Protein AF-A0A966VC33-F1 (afdb_monomer_lite)

Secondary structure (DSSP, 8-state):
-------PPPPPPP-----------TTS-SSGGG-TTTT-TTB-TTSSBGGG-GGGT-TTB-TTSSBGGG-GGGT-TTB-TTSSBGGG-GGGT-TTB-TTSSBGGG-TTTT-TTB-TTSSBGGG-GGGT-TTB-SSTT--PBP--GGGTTS-HHHHHH-GGGTTS--SS--SHHHHHHHHHHHHH-TTS--B-SSPPTT-SS----SEEEE-SSSEEEEEE-GGGGTTS-HHHHHHHHHHHHHHTTT--EEEEEE--S-EE-TTS-EE--SEEE-TTS-EEE-GGGHHHHHHHHHHHHHHHHHHHHS---SSEEEEEESPPP---

pLDDT: mean 82.01, std 15.58, range [33.47, 97.56]

Structure (mmCIF, N/CA/C/O backbone):
data_AF-A0A966VC33-F1
#
_entry.id   AF-A0A966VC33-F1
#
loop_
_atom_site.group_PDB
_atom_site.id
_atom_site.type_symbol
_atom_site.label_atom_id
_atom_site.label_alt_id
_atom_site.label_comp_id
_atom_site.label_asym_id
_atom_site.label_entity_id
_atom_site.label_seq_id
_atom_site.pdbx_PDB_ins_code
_atom_site.Cartn_x
_atom_site.Cartn_y
_atom_site.Cartn_z
_atom_site.occupancy
_atom_site.B_iso_or_equiv
_atom_site.auth_seq_id
_atom_site.auth_comp_id
_atom_site.auth_asym_id
_atom_site.auth_atom_id
_atom_site.pdbx_PDB_model_num
ATOM 1 N N . MET A 1 1 ? 89.231 1.864 -80.533 1.00 41.50 1 MET A N 1
ATOM 2 C CA . MET A 1 1 ? 88.642 2.995 -79.781 1.00 41.50 1 MET A CA 1
ATOM 3 C C . MET A 1 1 ? 87.221 2.567 -79.431 1.00 41.50 1 MET A C 1
ATOM 5 O O . MET A 1 1 ? 86.440 2.396 -80.348 1.00 41.50 1 MET A O 1
ATOM 9 N N . GLY A 1 2 ? 86.915 2.053 -78.233 1.00 36.09 2 GLY A N 1
ATOM 10 C CA . GLY A 1 2 ? 86.899 2.780 -76.951 1.00 36.09 2 GLY A CA 1
ATOM 11 C C . GLY A 1 2 ? 85.675 3.711 -76.959 1.00 36.09 2 GLY A C 1
ATOM 12 O O . GLY A 1 2 ? 85.643 4.581 -77.813 1.00 36.09 2 GLY A O 1
ATOM 13 N N . LEU A 1 3 ? 84.627 3.578 -76.141 1.00 33.81 3 LEU A N 1
ATOM 14 C CA . LEU A 1 3 ? 84.543 3.150 -74.743 1.00 33.81 3 LEU A CA 1
ATOM 15 C C . LEU A 1 3 ? 83.209 2.438 -74.439 1.00 33.81 3 LEU A C 1
ATOM 17 O O . LEU A 1 3 ? 82.173 2.722 -75.034 1.00 33.81 3 LEU A O 1
ATOM 21 N N . LYS A 1 4 ? 83.288 1.511 -73.482 1.00 33.47 4 LYS A N 1
ATOM 22 C CA . LYS A 1 4 ? 82.205 0.722 -72.888 1.00 33.47 4 LYS A CA 1
ATOM 23 C C . LYS A 1 4 ? 81.437 1.566 -71.866 1.00 33.47 4 LYS A C 1
ATOM 25 O O . LYS A 1 4 ? 82.058 2.357 -71.164 1.00 33.47 4 LYS A O 1
ATOM 30 N N . ASN A 1 5 ? 80.138 1.317 -71.710 1.00 34.97 5 ASN A N 1
ATOM 31 C CA . ASN A 1 5 ? 79.452 1.585 -70.449 1.00 34.97 5 ASN A CA 1
ATOM 32 C C . ASN A 1 5 ? 78.664 0.335 -70.050 1.00 34.97 5 ASN A C 1
ATOM 34 O O . ASN A 1 5 ? 77.707 -0.067 -70.710 1.00 34.97 5 ASN A O 1
ATOM 38 N N . GLU A 1 6 ? 79.163 -0.314 -69.005 1.00 37.62 6 GLU A N 1
ATOM 39 C CA . GLU A 1 6 ? 78.634 -1.529 -68.404 1.00 37.62 6 GLU A CA 1
ATOM 40 C C . GLU A 1 6 ? 77.611 -1.133 -67.333 1.00 37.62 6 GLU A C 1
ATOM 42 O O . GLU A 1 6 ? 77.960 -0.492 -66.345 1.00 37.62 6 GLU A O 1
ATOM 47 N N . HIS A 1 7 ? 76.350 -1.540 -67.494 1.00 36.09 7 HIS A N 1
ATOM 48 C CA . HIS A 1 7 ? 75.399 -1.566 -66.385 1.00 36.09 7 HIS A CA 1
ATOM 49 C C . HIS A 1 7 ? 74.975 -3.007 -66.119 1.00 36.09 7 HIS A C 1
ATOM 51 O O . HIS A 1 7 ? 74.166 -3.603 -66.829 1.00 36.09 7 HIS A O 1
ATOM 57 N N . ALA A 1 8 ? 75.589 -3.562 -65.076 1.00 38.09 8 ALA A N 1
ATOM 58 C CA . ALA A 1 8 ? 75.281 -4.857 -64.505 1.00 38.09 8 ALA A CA 1
ATOM 59 C C . ALA A 1 8 ? 73.823 -4.905 -64.017 1.00 38.09 8 ALA A C 1
ATOM 61 O O . ALA A 1 8 ? 73.360 -4.043 -63.270 1.00 38.09 8 ALA A O 1
ATOM 62 N N . SER A 1 9 ? 73.107 -5.944 -64.442 1.00 38.16 9 SER A N 1
ATOM 63 C CA . SER A 1 9 ? 71.764 -6.270 -63.969 1.00 38.16 9 SER A CA 1
ATOM 64 C C . SER A 1 9 ? 71.858 -6.940 -62.594 1.00 38.16 9 SER A C 1
ATOM 66 O O . SER A 1 9 ? 72.460 -8.003 -62.463 1.00 38.16 9 SER A O 1
ATOM 68 N N . ALA A 1 10 ? 71.279 -6.315 -61.568 1.00 42.06 10 ALA A N 1
ATOM 69 C CA . ALA A 1 10 ? 71.190 -6.877 -60.220 1.00 42.06 10 ALA A CA 1
ATOM 70 C C . ALA A 1 10 ? 70.146 -8.017 -60.149 1.00 42.06 10 ALA A C 1
ATOM 72 O O . ALA A 1 10 ? 69.131 -7.961 -60.853 1.00 42.06 10 ALA A O 1
ATOM 73 N N . PRO A 1 11 ? 70.354 -9.047 -59.306 1.00 40.75 11 PRO A N 1
ATOM 74 C CA . PRO A 1 11 ? 69.465 -10.199 -59.226 1.00 40.75 11 PRO A CA 1
ATOM 75 C C . PRO A 1 11 ? 68.129 -9.844 -58.561 1.00 40.75 11 PRO A C 1
ATOM 77 O O . PRO A 1 11 ? 68.046 -9.019 -57.648 1.00 40.75 11 PRO A O 1
ATOM 80 N N . ARG A 1 12 ? 67.067 -10.500 -59.038 1.00 45.22 12 ARG A N 1
ATOM 81 C CA . ARG A 1 12 ? 65.708 -10.428 -58.492 1.00 45.22 12 ARG A CA 1
ATOM 82 C C . ARG A 1 12 ? 65.722 -10.992 -57.072 1.00 45.22 12 ARG A C 1
ATOM 84 O O . ARG A 1 12 ? 66.076 -12.148 -56.886 1.00 45.22 12 ARG A O 1
ATOM 91 N N . ASN A 1 13 ? 65.351 -10.170 -56.093 1.00 43.41 13 ASN A N 1
ATOM 92 C CA . ASN A 1 13 ? 65.225 -10.605 -54.708 1.00 43.41 13 ASN A CA 1
ATOM 93 C C . ASN A 1 13 ? 63.823 -11.182 -54.476 1.00 43.41 13 ASN A C 1
ATOM 95 O O . ASN A 1 13 ? 62.813 -10.498 -54.671 1.00 43.41 13 ASN A O 1
ATOM 99 N N . ASP A 1 14 ? 63.811 -12.449 -54.087 1.00 44.12 14 ASP A N 1
ATOM 100 C CA . ASP A 1 14 ? 62.661 -13.254 -53.718 1.00 44.12 14 ASP A CA 1
ATOM 101 C C . ASP A 1 14 ? 61.861 -12.674 -52.540 1.00 44.12 14 ASP A C 1
ATOM 103 O O . ASP A 1 14 ? 62.380 -12.017 -51.638 1.00 44.12 14 ASP A O 1
ATOM 107 N N . GLY A 1 15 ? 60.562 -12.981 -52.540 1.00 50.88 15 GLY A N 1
ATOM 108 C CA . GLY A 1 15 ? 59.780 -13.217 -51.325 1.00 50.88 15 GLY A CA 1
ATOM 109 C C . GLY A 1 15 ? 59.704 -12.096 -50.281 1.00 50.88 15 GLY A C 1
ATOM 110 O O . GLY A 1 15 ? 60.353 -12.146 -49.240 1.00 50.88 15 GLY A O 1
ATOM 111 N N . LYS A 1 16 ? 58.745 -11.175 -50.439 1.00 41.41 16 LYS A N 1
ATOM 112 C CA . LYS A 1 16 ? 58.098 -10.529 -49.280 1.00 41.41 16 LYS A CA 1
ATOM 113 C C . LYS A 1 16 ? 56.605 -10.822 -49.276 1.00 41.41 16 LYS A C 1
ATOM 115 O O . LYS A 1 16 ? 55.772 -9.967 -49.575 1.00 41.41 16 LYS A O 1
ATOM 120 N N . GLU A 1 17 ? 56.274 -12.047 -48.874 1.00 39.50 17 GLU A N 1
ATOM 121 C CA . GLU A 1 17 ? 54.990 -12.336 -48.242 1.00 39.50 17 GLU A CA 1
ATOM 122 C C . GLU A 1 17 ? 54.785 -11.335 -47.097 1.00 39.50 17 GLU A C 1
ATOM 124 O O . GLU A 1 17 ? 55.511 -11.319 -46.100 1.00 39.50 17 GLU A O 1
ATOM 129 N N . ARG A 1 18 ? 53.795 -10.452 -47.239 1.00 49.62 18 ARG A N 1
ATOM 130 C CA . ARG A 1 18 ? 53.340 -9.596 -46.144 1.00 49.62 18 ARG A CA 1
ATOM 131 C C . ARG A 1 18 ? 52.696 -10.495 -45.086 1.00 49.62 18 ARG A C 1
ATOM 133 O O . ARG A 1 18 ? 51.490 -10.731 -45.146 1.00 49.62 18 ARG A O 1
ATOM 140 N N . ARG A 1 19 ? 53.477 -10.974 -44.113 1.00 50.53 19 ARG A N 1
ATOM 141 C CA . ARG A 1 19 ? 52.966 -11.669 -42.921 1.00 50.53 19 ARG A CA 1
ATOM 142 C C . ARG A 1 19 ? 51.991 -10.752 -42.173 1.00 50.53 19 ARG A C 1
ATOM 144 O O . ARG A 1 19 ? 52.386 -9.863 -41.424 1.00 50.53 19 ARG A O 1
ATOM 151 N N . ARG A 1 20 ? 50.687 -10.935 -42.406 1.00 54.28 20 ARG A N 1
ATOM 152 C CA . ARG A 1 20 ? 49.617 -10.423 -41.538 1.00 54.28 20 ARG A CA 1
ATOM 153 C C . ARG A 1 20 ? 49.409 -11.430 -40.417 1.00 54.28 20 ARG A C 1
ATOM 155 O O . ARG A 1 20 ? 48.420 -12.161 -40.423 1.00 54.28 20 ARG A O 1
ATOM 162 N N . ASP A 1 21 ? 50.304 -11.423 -39.439 1.00 51.22 21 ASP A N 1
ATOM 163 C CA . ASP A 1 21 ? 50.008 -12.073 -38.170 1.00 51.22 21 ASP A CA 1
ATOM 164 C C . ASP A 1 21 ? 48.892 -11.284 -37.478 1.00 51.22 21 ASP A C 1
ATOM 166 O O . ASP A 1 21 ? 49.053 -10.155 -37.005 1.00 51.22 21 ASP A O 1
ATOM 170 N N . LYS A 1 22 ? 47.688 -11.867 -37.503 1.00 60.78 22 LYS A N 1
ATOM 171 C CA . LYS A 1 22 ? 46.531 -11.429 -36.721 1.00 60.78 22 LYS A CA 1
ATOM 172 C C . LYS A 1 22 ? 46.836 -11.698 -35.250 1.00 60.78 22 LYS A C 1
ATOM 174 O O . LYS A 1 22 ? 46.369 -12.688 -34.697 1.00 60.78 22 LYS A O 1
ATOM 179 N N . MET A 1 23 ? 47.566 -10.795 -34.608 1.00 61.47 23 MET A N 1
ATOM 180 C CA . MET A 1 23 ? 47.669 -10.787 -33.154 1.00 61.47 23 MET A CA 1
ATOM 181 C C . MET A 1 23 ? 46.314 -10.328 -32.601 1.00 61.47 23 MET A C 1
ATOM 183 O O . MET A 1 23 ? 46.011 -9.132 -32.521 1.00 61.47 23 MET A O 1
ATOM 187 N N . THR A 1 24 ? 45.434 -11.287 -32.308 1.00 77.88 24 THR A N 1
ATOM 188 C CA . THR A 1 24 ? 44.274 -11.041 -31.452 1.00 77.88 24 THR A CA 1
ATOM 189 C C . THR A 1 24 ? 44.773 -10.419 -30.157 1.00 77.88 24 THR A C 1
ATOM 191 O O . THR A 1 24 ? 45.746 -10.896 -29.578 1.00 77.88 24 THR A O 1
ATOM 194 N N . CYS A 1 25 ? 44.143 -9.337 -29.706 1.00 80.75 25 CYS A N 1
ATOM 195 C CA . CYS A 1 25 ? 44.492 -8.769 -28.410 1.00 80.75 25 CYS A CA 1
ATOM 196 C C . CYS A 1 25 ? 44.156 -9.778 -27.289 1.00 80.75 25 CYS A C 1
ATOM 198 O O . CYS A 1 25 ? 43.309 -10.650 -27.512 1.00 80.75 25 CYS A O 1
ATOM 200 N N . PRO A 1 26 ? 44.744 -9.651 -26.085 1.00 79.00 26 PRO A N 1
ATOM 201 C CA . PRO A 1 26 ? 44.446 -10.537 -24.948 1.00 79.00 26 PRO A CA 1
ATOM 202 C C . PRO A 1 26 ? 42.954 -10.581 -24.573 1.00 79.00 26 PRO A C 1
ATOM 204 O O . PRO A 1 26 ? 42.493 -11.539 -23.968 1.00 79.00 26 PRO A O 1
ATOM 207 N N . HIS A 1 27 ? 42.170 -9.596 -25.019 1.00 79.75 27 HIS A N 1
ATOM 208 C CA . HIS A 1 27 ? 40.715 -9.518 -24.842 1.00 79.75 27 HIS A CA 1
ATOM 209 C C . HIS A 1 27 ? 39.922 -10.124 -26.025 1.00 79.75 27 HIS A C 1
ATOM 211 O O . HIS A 1 27 ? 38.778 -9.749 -26.299 1.00 79.75 27 HIS A O 1
ATOM 217 N N . GLY A 1 28 ? 40.551 -11.003 -26.814 1.00 79.25 28 GLY A N 1
ATOM 218 C CA . GLY A 1 28 ? 39.907 -11.795 -27.868 1.00 79.25 28 GLY A CA 1
ATOM 219 C C . GLY A 1 28 ? 39.461 -11.017 -29.113 1.00 79.25 28 GLY A C 1
ATOM 220 O O . GLY A 1 28 ? 38.699 -11.538 -29.932 1.00 79.25 28 GLY A O 1
ATOM 221 N N . LYS A 1 29 ? 39.897 -9.761 -29.304 1.00 81.88 29 LYS A N 1
ATOM 222 C CA . LYS A 1 29 ? 39.571 -8.985 -30.515 1.00 81.88 29 LYS A CA 1
ATOM 223 C C . LYS A 1 29 ? 40.650 -9.143 -31.572 1.00 81.88 29 LYS A C 1
ATOM 225 O O . LYS A 1 29 ? 41.818 -8.872 -31.327 1.00 81.88 29 LYS A O 1
ATOM 230 N N . LYS A 1 30 ? 40.228 -9.467 -32.797 1.00 81.19 30 LYS A N 1
ATOM 231 C CA . LYS A 1 30 ? 41.101 -9.603 -33.979 1.00 81.19 30 LYS A CA 1
ATOM 232 C C . LYS A 1 30 ? 41.837 -8.312 -34.361 1.00 81.19 30 LYS A C 1
ATOM 234 O O . LYS A 1 30 ? 42.781 -8.362 -35.140 1.00 81.19 30 LYS A O 1
ATOM 239 N N . ARG A 1 31 ? 41.385 -7.154 -33.869 1.00 80.06 31 ARG A N 1
ATOM 240 C CA . ARG A 1 31 ? 41.983 -5.838 -34.122 1.00 80.06 31 ARG A CA 1
ATOM 241 C C . ARG A 1 31 ? 42.013 -5.035 -32.825 1.00 80.06 31 ARG A C 1
ATOM 243 O O . ARG A 1 31 ? 40.961 -4.782 -32.242 1.00 80.06 31 ARG A O 1
ATOM 250 N N . LYS A 1 32 ? 43.198 -4.570 -32.414 1.00 76.31 32 LYS A N 1
ATOM 251 C CA . LYS A 1 32 ? 43.397 -3.759 -31.194 1.00 76.31 32 LYS A CA 1
ATOM 252 C C . LYS A 1 32 ? 42.521 -2.496 -31.171 1.00 76.31 32 LYS A C 1
ATOM 254 O O . LYS A 1 32 ? 41.949 -2.163 -30.143 1.00 76.31 32 LYS A O 1
ATOM 259 N N . GLN A 1 33 ? 42.323 -1.863 -32.330 1.00 78.56 33 GLN A N 1
ATOM 260 C CA . GLN A 1 33 ? 41.441 -0.699 -32.514 1.00 78.56 33 GLN A CA 1
ATOM 261 C C . GLN A 1 33 ? 39.953 -0.952 -32.202 1.00 78.56 33 GLN A C 1
ATOM 263 O O . GLN A 1 33 ? 39.219 -0.005 -31.932 1.00 78.56 33 GLN A O 1
ATOM 268 N N . GLU A 1 34 ? 39.507 -2.210 -32.209 1.00 80.50 34 GLU A N 1
ATOM 269 C CA . GLU A 1 34 ? 38.131 -2.614 -31.881 1.00 80.50 34 GLU A CA 1
ATOM 270 C C . GLU A 1 34 ? 37.988 -3.099 -30.430 1.00 80.50 34 GLU A C 1
ATOM 272 O O . GLU A 1 34 ? 36.889 -3.457 -29.998 1.00 80.50 34 GLU A O 1
ATOM 277 N N . CYS A 1 35 ? 39.082 -3.120 -29.668 1.00 83.56 35 CYS A N 1
ATOM 278 C CA . CYS A 1 35 ? 39.090 -3.525 -28.275 1.00 83.56 35 CYS A CA 1
ATOM 279 C C . CYS A 1 35 ? 38.993 -2.302 -27.363 1.00 83.56 35 CYS A C 1
ATOM 281 O O . CYS A 1 35 ? 39.876 -1.447 -27.367 1.00 83.56 35 CYS A O 1
ATOM 283 N N . ARG A 1 36 ? 37.925 -2.245 -26.563 1.00 81.44 36 ARG A N 1
ATOM 284 C CA . ARG A 1 36 ? 37.698 -1.180 -25.580 1.00 81.44 36 ARG A CA 1
ATOM 285 C C . ARG A 1 36 ? 38.794 -1.166 -24.510 1.00 81.44 36 ARG A C 1
ATOM 287 O O . ARG A 1 36 ? 39.383 -0.125 -24.259 1.00 81.44 36 ARG A O 1
ATOM 294 N N . GLU A 1 37 ? 39.122 -2.337 -23.971 1.00 80.94 37 GLU A N 1
ATOM 295 C CA . GLU A 1 37 ? 40.137 -2.522 -22.923 1.00 80.94 37 GLU A CA 1
ATOM 296 C C . GLU A 1 37 ? 41.566 -2.220 -23.404 1.00 80.94 37 GLU A C 1
ATOM 298 O O . GLU A 1 37 ? 42.426 -1.862 -22.612 1.00 80.94 37 GLU A O 1
ATOM 303 N N . CYS A 1 38 ? 41.833 -2.284 -24.714 1.00 83.38 38 CYS A N 1
ATOM 304 C CA . CYS A 1 38 ? 43.119 -1.865 -25.284 1.00 83.38 38 CYS A CA 1
ATOM 305 C C . CYS A 1 38 ? 43.165 -0.381 -25.692 1.00 83.38 38 CYS A C 1
ATOM 307 O O . CYS A 1 38 ? 44.097 0.003 -26.403 1.00 83.38 38 CYS A O 1
ATOM 309 N N . GLY A 1 39 ? 42.158 0.429 -25.340 1.00 74.75 39 GLY A N 1
ATOM 310 C CA . GLY A 1 39 ? 42.076 1.831 -25.765 1.00 74.75 39 GLY A CA 1
ATOM 311 C C . GLY A 1 39 ? 41.870 1.990 -27.275 1.00 74.75 39 GLY A C 1
ATOM 312 O O . GLY A 1 39 ? 42.404 2.907 -27.896 1.00 74.75 39 GLY A O 1
ATOM 313 N N . GLY A 1 40 ? 41.145 1.056 -27.896 1.00 82.44 40 GLY A N 1
ATOM 314 C CA . GLY A 1 40 ? 40.966 1.001 -29.339 1.00 82.44 40 GLY A CA 1
ATOM 315 C C . GLY A 1 40 ? 40.397 2.296 -29.927 1.00 82.44 40 GLY A C 1
ATOM 316 O O . GLY A 1 40 ? 39.388 2.828 -29.463 1.00 82.44 40 GLY A O 1
ATOM 317 N N . SER A 1 41 ? 41.014 2.777 -31.011 1.00 84.12 41 SER A N 1
ATOM 318 C CA . SER A 1 41 ? 40.701 4.062 -31.653 1.00 84.12 41 SER A CA 1
ATOM 319 C C . SER A 1 41 ? 39.267 4.189 -32.192 1.00 84.12 41 SER A C 1
ATOM 321 O O . SER A 1 41 ? 38.850 5.296 -32.546 1.00 84.12 41 SER A O 1
ATOM 323 N N . ALA A 1 42 ? 38.497 3.094 -32.245 1.00 85.19 42 ALA A N 1
ATOM 324 C CA . ALA A 1 42 ? 37.090 3.084 -32.638 1.00 85.19 42 ALA A CA 1
ATOM 325 C C . ALA A 1 42 ? 36.138 3.665 -31.574 1.00 85.19 42 ALA A C 1
ATOM 327 O O . ALA A 1 42 ? 34.995 4.003 -31.905 1.00 85.19 42 ALA A O 1
ATOM 328 N N . PHE A 1 43 ? 36.576 3.789 -30.318 1.00 88.75 43 PHE A N 1
ATOM 329 C CA . PHE A 1 43 ? 35.786 4.336 -29.212 1.00 88.75 43 PHE A CA 1
ATOM 330 C C . PHE A 1 43 ? 36.162 5.797 -28.944 1.00 88.75 43 PHE A C 1
ATOM 332 O O . PHE A 1 43 ? 37.297 6.215 -29.165 1.00 88.75 43 PHE A O 1
ATOM 339 N N . CYS A 1 44 ? 35.186 6.613 -28.554 1.00 88.56 44 CYS A N 1
ATOM 340 C CA . CYS A 1 44 ? 35.420 7.994 -28.141 1.00 88.56 44 CYS A CA 1
ATOM 341 C C . CYS A 1 44 ? 35.636 8.086 -26.625 1.00 88.56 44 CYS A C 1
ATOM 343 O O . CYS A 1 44 ? 35.455 7.109 -25.903 1.00 88.56 44 CYS A O 1
ATOM 345 N N . LYS A 1 45 ? 35.935 9.294 -26.135 1.00 87.06 45 LYS A N 1
ATOM 346 C CA . LYS A 1 45 ? 36.054 9.596 -24.698 1.00 87.06 45 LYS A CA 1
ATOM 347 C C . LYS A 1 45 ? 34.787 9.303 -23.877 1.00 87.06 45 LYS A C 1
ATOM 349 O O . LYS A 1 45 ? 34.875 9.119 -22.676 1.00 87.06 45 LYS A O 1
ATOM 354 N N . HIS A 1 46 ? 33.620 9.229 -24.522 1.00 86.44 46 HIS A N 1
ATOM 355 C CA . HIS A 1 46 ? 32.347 8.851 -23.889 1.00 86.44 46 HIS A CA 1
ATOM 356 C C . HIS A 1 46 ? 32.113 7.337 -23.888 1.00 86.44 46 HIS A C 1
ATOM 358 O O . HIS A 1 46 ? 30.977 6.888 -23.745 1.00 86.44 46 HIS A O 1
ATOM 364 N N . ASP A 1 47 ? 33.155 6.557 -24.181 1.00 83.69 47 ASP A N 1
ATOM 365 C CA . ASP A 1 47 ? 33.140 5.099 -24.229 1.00 83.69 47 ASP A CA 1
ATOM 366 C C . ASP A 1 47 ? 32.158 4.508 -25.272 1.00 83.69 47 ASP A C 1
ATOM 368 O O . ASP A 1 47 ? 31.918 3.309 -25.366 1.00 83.69 47 ASP A O 1
ATOM 372 N N . LYS A 1 48 ? 31.594 5.338 -26.153 1.00 86.44 48 LYS A N 1
ATOM 373 C CA . LYS A 1 48 ? 30.738 4.915 -27.273 1.00 86.44 48 LYS A CA 1
ATOM 374 C C . LYS A 1 48 ? 31.595 4.714 -28.523 1.00 86.44 48 LYS A C 1
ATOM 376 O O . LYS A 1 48 ? 32.620 5.368 -28.701 1.00 86.44 48 LYS A O 1
ATOM 381 N N . ARG A 1 49 ? 31.162 3.861 -29.461 1.00 88.25 49 ARG A N 1
ATOM 382 C CA . ARG A 1 49 ? 31.785 3.827 -30.800 1.00 88.25 49 ARG A CA 1
ATOM 383 C C . ARG A 1 49 ? 31.662 5.210 -31.441 1.00 88.25 49 ARG A C 1
ATOM 385 O O . ARG A 1 49 ? 30.543 5.711 -31.544 1.00 88.25 49 ARG A O 1
ATOM 392 N N . LYS A 1 50 ? 32.769 5.788 -31.925 1.00 88.88 50 LYS A N 1
ATOM 393 C CA . LYS A 1 50 ? 32.835 7.159 -32.474 1.00 88.88 50 LYS A CA 1
ATOM 394 C C . LYS A 1 50 ? 31.707 7.447 -33.464 1.00 88.88 50 LYS A C 1
ATOM 396 O O . LYS A 1 50 ? 30.993 8.429 -33.308 1.00 88.88 50 LYS A O 1
ATOM 401 N N . ARG A 1 51 ? 31.463 6.528 -34.407 1.00 90.12 51 ARG A N 1
ATOM 402 C CA . ARG A 1 51 ? 30.412 6.666 -35.432 1.00 90.12 51 ARG A CA 1
ATOM 403 C C . ARG A 1 51 ? 28.983 6.792 -34.883 1.00 90.12 51 ARG A C 1
ATOM 405 O O . ARG A 1 51 ? 28.141 7.346 -35.571 1.00 90.12 51 ARG A O 1
ATOM 412 N N . HIS A 1 52 ? 28.700 6.283 -33.682 1.00 90.50 52 HIS A N 1
ATOM 413 C CA . HIS A 1 52 ? 27.371 6.332 -33.052 1.00 90.50 52 HIS A CA 1
ATOM 414 C C . HIS A 1 52 ? 27.310 7.297 -31.858 1.00 90.50 52 HIS A C 1
ATOM 416 O O . HIS A 1 52 ? 26.289 7.372 -31.177 1.00 90.50 52 HIS A O 1
ATOM 422 N N . CYS A 1 53 ? 28.403 7.989 -31.536 1.00 89.88 53 CYS A N 1
ATOM 423 C CA . CYS A 1 53 ? 28.426 8.892 -30.399 1.00 89.88 53 CYS A CA 1
ATOM 424 C C . CYS A 1 53 ? 27.777 10.223 -30.786 1.00 89.88 53 CYS A C 1
ATOM 426 O O . CYS A 1 53 ? 28.356 10.989 -31.551 1.00 89.88 53 CYS A O 1
ATOM 428 N N . ARG A 1 54 ? 26.593 10.503 -30.233 1.00 88.62 54 ARG A N 1
ATOM 429 C CA . ARG A 1 54 ? 25.888 11.781 -30.418 1.00 88.62 54 ARG A CA 1
ATOM 430 C C . ARG A 1 54 ? 26.743 12.971 -29.979 1.00 88.62 54 ARG A C 1
ATOM 432 O O . ARG A 1 54 ? 26.872 13.933 -30.721 1.00 88.62 54 ARG A O 1
ATOM 439 N N . ASP A 1 55 ? 27.392 12.836 -28.830 1.00 87.88 55 ASP A N 1
ATOM 440 C CA . ASP A 1 55 ? 28.203 13.880 -28.191 1.00 87.88 55 ASP A CA 1
ATOM 441 C C . ASP A 1 55 ? 29.502 14.186 -28.969 1.00 87.88 55 ASP A C 1
ATOM 443 O O . ASP A 1 55 ? 30.138 15.210 -28.755 1.00 87.88 55 ASP A O 1
ATOM 447 N N . CYS A 1 56 ? 29.910 13.297 -29.884 1.00 89.25 56 CYS A N 1
ATOM 448 C CA . CYS A 1 56 ? 31.037 13.506 -30.800 1.00 89.25 56 CYS A CA 1
ATOM 449 C C . CYS A 1 56 ? 30.590 13.779 -32.246 1.00 89.25 56 CYS A C 1
ATOM 451 O O . CYS A 1 56 ? 31.428 13.721 -33.141 1.00 89.25 56 CYS A O 1
ATOM 453 N N . GLY A 1 57 ? 29.291 13.985 -32.500 1.00 84.88 57 GLY A N 1
ATOM 454 C CA . GLY A 1 57 ? 28.772 14.174 -33.859 1.00 84.88 57 GLY A CA 1
ATOM 455 C C . GLY A 1 57 ? 29.014 12.968 -34.772 1.00 84.88 57 GLY A C 1
ATOM 456 O O . GLY A 1 57 ? 29.327 13.124 -35.949 1.00 84.88 57 GLY A O 1
ATOM 457 N N . GLY A 1 58 ? 28.937 11.752 -34.223 1.00 91.00 58 GLY A N 1
ATOM 458 C CA . GLY A 1 58 ? 29.259 10.520 -34.936 1.00 91.00 58 GLY A CA 1
ATOM 459 C C . GLY A 1 58 ? 28.548 10.410 -36.287 1.00 91.00 58 GLY A C 1
ATOM 460 O O . GLY A 1 58 ? 27.355 10.675 -36.393 1.00 91.00 58 GLY A O 1
ATOM 461 N N . SER A 1 59 ? 29.269 9.963 -37.319 1.00 91.75 59 SER A N 1
ATOM 462 C CA . SER A 1 59 ? 28.812 9.979 -38.719 1.00 91.75 59 SER A CA 1
ATOM 463 C C . SER A 1 59 ? 27.510 9.215 -39.012 1.00 91.75 59 SER A C 1
ATOM 465 O O . SER A 1 59 ? 26.872 9.465 -40.039 1.00 91.75 59 SER A O 1
ATOM 467 N N . ALA A 1 60 ? 27.093 8.297 -38.135 1.00 91.69 60 ALA A N 1
ATOM 468 C CA . ALA A 1 60 ? 25.832 7.564 -38.243 1.00 91.69 60 ALA A CA 1
ATOM 469 C C . ALA A 1 60 ? 24.641 8.282 -37.580 1.00 91.69 60 ALA A C 1
ATOM 471 O O . ALA A 1 60 ? 23.515 7.795 -37.681 1.00 91.69 60 ALA A O 1
ATOM 472 N N . ILE A 1 61 ? 24.869 9.407 -36.902 1.00 92.56 61 ILE A N 1
ATOM 473 C CA . ILE A 1 61 ? 23.845 10.247 -36.278 1.00 92.56 61 ILE A CA 1
ATOM 474 C C . ILE A 1 61 ? 23.446 11.348 -37.269 1.00 92.56 61 ILE A C 1
ATOM 476 O O . ILE A 1 61 ? 24.296 11.915 -37.953 1.00 92.56 61 ILE A O 1
ATOM 480 N N . CYS A 1 62 ? 22.149 11.602 -37.424 1.00 92.81 62 CYS A N 1
ATOM 481 C CA . CYS A 1 62 ? 21.645 12.700 -38.249 1.00 92.81 62 CYS A CA 1
ATOM 482 C C . CYS A 1 62 ? 21.591 14.013 -37.456 1.00 92.81 62 CYS A C 1
ATOM 484 O O . CYS A 1 62 ? 21.762 14.022 -36.237 1.00 92.81 62 CYS A O 1
ATOM 486 N N . GLN A 1 63 ? 21.265 15.114 -38.134 1.00 89.25 63 GLN A N 1
ATOM 487 C CA . GLN A 1 63 ? 21.063 16.424 -37.501 1.00 89.25 63 GLN A CA 1
ATOM 488 C C . GLN A 1 63 ? 19.994 16.412 -36.389 1.00 89.25 63 GLN A C 1
ATOM 490 O O . GLN A 1 63 ? 20.088 17.168 -35.432 1.00 89.25 63 GLN A O 1
ATOM 495 N N . HIS A 1 64 ? 19.028 15.486 -36.445 1.00 88.88 64 HIS A N 1
ATOM 496 C CA . HIS A 1 64 ? 17.995 15.311 -35.415 1.00 88.88 64 HIS A CA 1
ATOM 497 C C . HIS A 1 64 ? 18.472 14.504 -34.189 1.00 88.88 64 HIS A C 1
ATOM 499 O O . HIS A 1 64 ? 17.667 14.116 -33.343 1.00 88.88 64 HIS A O 1
ATOM 505 N N . GLY A 1 65 ? 19.762 14.161 -34.102 1.00 87.75 65 GLY A N 1
ATOM 506 C CA . GLY A 1 65 ? 20.336 13.413 -32.977 1.00 87.75 65 GLY A CA 1
ATOM 507 C C . GLY A 1 65 ? 19.946 11.929 -32.915 1.00 87.75 65 GLY A C 1
ATOM 508 O O . GLY A 1 65 ? 20.273 11.254 -31.938 1.00 87.75 65 GLY A O 1
ATOM 509 N N . LYS A 1 66 ? 19.266 11.406 -33.944 1.00 90.12 66 LYS A N 1
ATOM 510 C CA . LYS A 1 66 ? 18.872 9.993 -34.090 1.00 90.12 66 LYS A CA 1
ATOM 511 C C . LYS A 1 66 ? 19.855 9.261 -35.007 1.00 90.12 66 LYS A C 1
ATOM 513 O O . LYS A 1 66 ? 20.533 9.880 -35.822 1.00 90.12 66 LYS A O 1
ATOM 518 N N . GLN A 1 67 ? 19.922 7.932 -34.925 1.00 91.44 67 GLN A N 1
ATOM 519 C CA . GLN A 1 67 ? 20.657 7.156 -35.932 1.00 91.44 67 GLN A CA 1
ATOM 520 C C . GLN A 1 67 ? 19.988 7.333 -37.302 1.00 91.44 67 GLN A C 1
ATOM 522 O O . GLN A 1 67 ? 18.774 7.169 -37.412 1.00 91.44 67 GLN A O 1
ATOM 527 N N . LYS A 1 68 ? 20.772 7.648 -38.341 1.00 92.50 68 LYS A N 1
ATOM 528 C CA . LYS A 1 68 ? 20.286 8.016 -39.685 1.00 92.50 68 LYS A CA 1
ATOM 529 C C . LYS A 1 68 ? 19.256 7.029 -40.240 1.00 92.50 68 LYS A C 1
ATOM 531 O O . LYS A 1 68 ? 18.199 7.447 -40.692 1.00 92.50 68 LYS A O 1
ATOM 536 N N . HIS A 1 69 ? 19.512 5.726 -40.128 1.00 92.88 69 HIS A N 1
ATOM 537 C CA . HIS A 1 69 ? 18.613 4.692 -40.652 1.00 92.88 69 HIS A CA 1
ATOM 538 C C . HIS A 1 69 ? 17.287 4.555 -39.883 1.00 92.88 69 HIS A C 1
ATOM 540 O O . HIS A 1 69 ? 16.326 4.048 -40.447 1.00 92.88 69 HIS A O 1
ATOM 546 N N . HIS A 1 70 ? 17.203 5.033 -38.638 1.00 92.06 70 HIS A N 1
ATOM 547 C CA . HIS A 1 70 ? 15.973 5.061 -37.833 1.00 92.06 70 HIS A CA 1
ATOM 548 C C . HIS A 1 70 ? 15.292 6.440 -37.815 1.00 92.06 70 HIS A C 1
ATOM 550 O O . HIS A 1 70 ? 14.275 6.624 -37.146 1.00 92.06 70 HIS A O 1
ATOM 556 N N . CYS A 1 71 ? 15.851 7.441 -38.496 1.00 91.81 71 CYS A N 1
ATOM 557 C CA . CYS A 1 71 ? 15.305 8.788 -38.474 1.00 91.81 71 CYS A CA 1
ATOM 558 C C . CYS A 1 71 ? 14.197 8.935 -39.521 1.00 91.81 71 CYS A C 1
ATOM 560 O O . CYS A 1 71 ? 14.479 8.967 -40.714 1.00 91.81 71 CYS A O 1
ATOM 562 N N . ARG A 1 72 ? 12.948 9.068 -39.064 1.00 90.12 72 ARG A N 1
ATOM 563 C CA . ARG A 1 72 ? 11.784 9.332 -39.925 1.00 90.12 72 ARG A CA 1
ATOM 564 C C . ARG A 1 72 ? 11.958 10.606 -40.755 1.00 90.12 72 ARG A C 1
ATOM 566 O O . ARG A 1 72 ? 11.730 10.577 -41.955 1.00 90.12 72 ARG A O 1
ATOM 573 N N . ASP A 1 73 ? 12.442 11.671 -40.126 1.00 89.44 73 ASP A N 1
ATOM 574 C CA . ASP A 1 73 ? 12.598 12.997 -40.739 1.00 89.44 73 ASP A CA 1
ATOM 575 C C . ASP A 1 73 ? 13.695 13.024 -41.823 1.00 89.44 73 ASP A C 1
ATOM 577 O O . ASP A 1 73 ? 13.692 13.878 -42.698 1.00 89.44 73 ASP A O 1
ATOM 581 N N . CYS A 1 74 ? 14.631 12.067 -41.786 1.00 90.88 74 CYS A N 1
ATOM 582 C CA . CYS A 1 74 ? 15.652 11.876 -42.821 1.00 90.88 74 CYS A CA 1
ATOM 583 C C . CYS A 1 74 ? 15.303 10.753 -43.813 1.00 90.88 74 CYS A C 1
ATOM 585 O O . CYS A 1 74 ? 16.175 10.355 -44.582 1.00 90.88 74 CYS A O 1
ATOM 587 N N . GLY A 1 75 ? 14.097 10.173 -43.751 1.00 87.38 75 GLY A N 1
ATOM 588 C CA . GLY A 1 75 ? 13.723 9.033 -44.598 1.00 87.38 75 GLY A CA 1
ATOM 589 C C . GLY A 1 75 ? 14.584 7.787 -44.356 1.00 87.38 75 GLY A C 1
ATOM 590 O O . GLY A 1 75 ? 14.946 7.079 -45.292 1.00 87.38 75 GLY A O 1
ATOM 591 N N . GLY A 1 76 ? 14.974 7.541 -43.102 1.00 92.50 76 GLY A N 1
ATOM 592 C CA . GLY A 1 76 ? 15.876 6.455 -42.732 1.00 92.50 76 GLY A CA 1
ATOM 593 C C . GLY A 1 76 ? 15.429 5.093 -43.271 1.00 92.50 76 GLY A C 1
ATOM 594 O O . GLY A 1 76 ? 14.254 4.742 -43.214 1.00 92.50 76 GLY A O 1
ATOM 595 N N . SER A 1 77 ? 16.381 4.289 -43.752 1.00 93.12 77 SER A N 1
ATOM 596 C CA . SER A 1 77 ? 16.112 3.029 -44.463 1.00 93.12 77 SER A CA 1
ATOM 597 C C . SER A 1 77 ? 15.353 1.959 -43.660 1.00 93.12 77 SER A C 1
ATOM 599 O O . SER A 1 77 ? 14.802 1.030 -44.260 1.00 93.12 77 SER A O 1
ATOM 601 N N . ALA A 1 78 ? 15.301 2.066 -42.328 1.00 92.62 78 ALA A N 1
ATOM 602 C CA . ALA A 1 78 ? 14.525 1.184 -41.456 1.00 92.62 78 ALA A CA 1
ATOM 603 C C . ALA A 1 78 ? 13.060 1.626 -41.288 1.00 92.62 78 ALA A C 1
ATOM 605 O O . ALA A 1 78 ? 12.284 0.908 -40.657 1.00 92.62 78 ALA A O 1
ATOM 606 N N .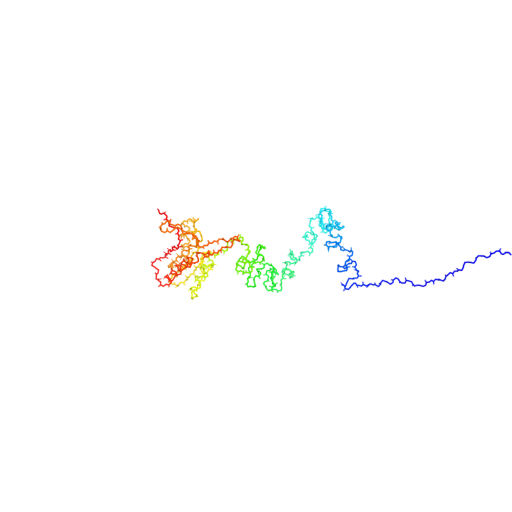 ILE A 1 79 ? 12.675 2.782 -41.827 1.00 93.62 79 ILE A N 1
ATOM 607 C CA . ILE A 1 79 ? 11.311 3.315 -41.800 1.00 93.62 79 ILE A CA 1
ATOM 608 C C . ILE A 1 79 ? 10.589 2.886 -43.085 1.00 93.62 79 ILE A C 1
ATOM 610 O O . ILE A 1 79 ? 11.175 2.885 -44.167 1.00 93.62 79 ILE A O 1
ATOM 614 N N . CYS A 1 80 ? 9.342 2.435 -42.970 1.00 93.69 80 CYS A N 1
ATOM 615 C CA . CYS A 1 80 ? 8.505 2.107 -44.124 1.00 93.69 80 CYS A CA 1
ATOM 616 C C . CYS A 1 80 ? 7.748 3.343 -44.632 1.00 93.69 80 CYS A C 1
ATOM 618 O O . CYS A 1 80 ? 7.722 4.384 -43.976 1.00 93.69 80 CYS A O 1
ATOM 620 N N . GLN A 1 81 ? 7.067 3.206 -45.771 1.00 90.44 81 GLN A N 1
ATOM 621 C CA . GLN A 1 81 ? 6.215 4.261 -46.332 1.00 90.44 81 GLN A CA 1
ATOM 622 C C . GLN A 1 81 ? 5.104 4.729 -45.369 1.00 90.44 81 GLN A C 1
ATOM 624 O O . GLN A 1 81 ? 4.714 5.888 -45.398 1.00 90.44 81 GLN A O 1
ATOM 629 N N . HIS A 1 82 ? 4.665 3.869 -44.440 1.00 90.12 82 HIS A N 1
ATOM 630 C CA . HIS A 1 82 ? 3.677 4.204 -43.404 1.00 90.12 82 HIS A CA 1
ATOM 631 C C . HIS A 1 82 ? 4.280 4.966 -42.203 1.00 90.12 82 HIS A C 1
ATOM 633 O O . HIS A 1 82 ? 3.625 5.143 -41.177 1.00 90.12 82 HIS A O 1
ATOM 639 N N . GLY A 1 83 ? 5.558 5.362 -42.263 1.00 88.31 83 GLY A N 1
ATOM 640 C CA . GLY A 1 83 ? 6.236 6.124 -41.208 1.00 88.31 83 GLY A CA 1
ATOM 641 C C . GLY A 1 83 ? 6.556 5.334 -39.930 1.00 88.31 83 GLY A C 1
ATOM 642 O O . GLY A 1 83 ? 7.028 5.920 -38.954 1.00 88.31 83 GLY A O 1
ATOM 643 N N . LYS A 1 84 ? 6.320 4.016 -39.925 1.00 90.62 84 LYS A N 1
ATOM 644 C CA . LYS A 1 84 ? 6.647 3.080 -38.834 1.00 90.62 84 LYS A CA 1
ATOM 645 C C . LYS A 1 84 ? 7.998 2.413 -39.110 1.00 90.62 84 LYS A C 1
ATOM 647 O O . LYS A 1 84 ? 8.451 2.361 -40.252 1.00 90.62 84 LYS A O 1
ATOM 652 N N . GLN A 1 85 ? 8.647 1.855 -38.089 1.00 91.81 85 GLN A N 1
ATOM 653 C CA . GLN A 1 85 ? 9.785 0.965 -38.342 1.00 91.81 85 GLN A CA 1
ATOM 654 C C . GLN A 1 85 ? 9.297 -0.267 -39.115 1.00 91.81 85 GLN A C 1
ATOM 656 O O . GLN A 1 85 ? 8.281 -0.851 -38.745 1.00 91.81 85 GLN A O 1
ATOM 661 N N . LYS A 1 86 ? 10.022 -0.689 -40.157 1.00 93.50 86 LYS A N 1
ATOM 662 C CA . LYS A 1 86 ? 9.642 -1.813 -41.034 1.00 93.50 86 LYS A CA 1
ATOM 663 C C . LYS A 1 86 ? 9.295 -3.078 -40.245 1.00 93.50 86 LYS A C 1
ATOM 665 O O . LYS A 1 86 ? 8.285 -3.711 -40.520 1.00 93.50 86 LYS A O 1
ATOM 670 N N . GLN A 1 87 ? 10.079 -3.393 -39.213 1.00 92.88 87 GLN A N 1
ATOM 671 C CA . GLN A 1 87 ? 9.854 -4.555 -38.347 1.00 92.88 87 GLN A CA 1
ATOM 672 C C . GLN A 1 87 ? 8.555 -4.482 -37.522 1.00 92.88 87 GLN A C 1
ATOM 674 O O . GLN A 1 87 ? 8.011 -5.521 -37.174 1.00 92.88 87 GLN A O 1
ATOM 679 N N . GLU A 1 88 ? 8.041 -3.283 -37.237 1.00 92.88 88 GLU A N 1
ATOM 680 C CA . GLU A 1 88 ? 6.846 -3.039 -36.409 1.00 92.88 88 GLU A CA 1
ATOM 681 C C . GLU A 1 88 ? 5.616 -2.647 -37.247 1.00 92.88 88 GLU A C 1
ATOM 683 O O . GLU A 1 88 ? 4.566 -2.296 -36.707 1.00 92.88 88 GLU A O 1
ATOM 688 N N . CYS A 1 89 ? 5.720 -2.680 -38.577 1.00 93.00 89 CYS A N 1
ATOM 689 C CA . CYS A 1 89 ? 4.637 -2.292 -39.468 1.00 93.00 89 CYS A CA 1
ATOM 690 C C . CYS A 1 89 ? 3.832 -3.516 -39.918 1.00 93.00 89 CYS A C 1
ATOM 692 O O . CYS A 1 89 ? 4.312 -4.300 -40.731 1.00 93.00 89 CYS A O 1
ATOM 694 N N . ARG A 1 90 ? 2.592 -3.653 -39.429 1.00 90.75 90 ARG A N 1
ATOM 695 C CA . ARG A 1 90 ? 1.676 -4.740 -39.830 1.00 90.75 90 ARG A CA 1
ATOM 696 C C . ARG A 1 90 ? 1.393 -4.742 -41.334 1.00 90.75 90 ARG A C 1
ATOM 698 O O . ARG A 1 90 ? 1.486 -5.781 -41.968 1.00 90.75 90 ARG A O 1
ATOM 705 N N . GLU A 1 91 ? 1.157 -3.563 -41.905 1.00 89.94 91 GLU A N 1
ATOM 706 C CA . GLU A 1 91 ? 0.864 -3.365 -43.335 1.00 89.94 91 GLU A CA 1
ATOM 707 C C . GLU A 1 91 ? 2.032 -3.784 -44.245 1.00 89.94 91 GLU A C 1
ATOM 709 O O . GLU A 1 91 ? 1.830 -4.123 -45.403 1.00 89.94 91 GLU A O 1
ATOM 714 N N . CYS A 1 92 ? 3.263 -3.789 -43.722 1.00 91.81 92 CYS A N 1
ATOM 715 C CA . CYS A 1 92 ? 4.448 -4.259 -44.442 1.00 91.81 92 CYS A CA 1
ATOM 716 C C . CYS A 1 92 ? 4.854 -5.697 -44.071 1.00 91.81 92 CYS A C 1
ATOM 718 O O . CYS A 1 92 ? 5.958 -6.104 -44.425 1.00 91.81 92 CYS A O 1
ATOM 720 N N . GLY A 1 93 ? 4.040 -6.440 -43.309 1.00 87.44 93 GLY A N 1
ATOM 721 C CA .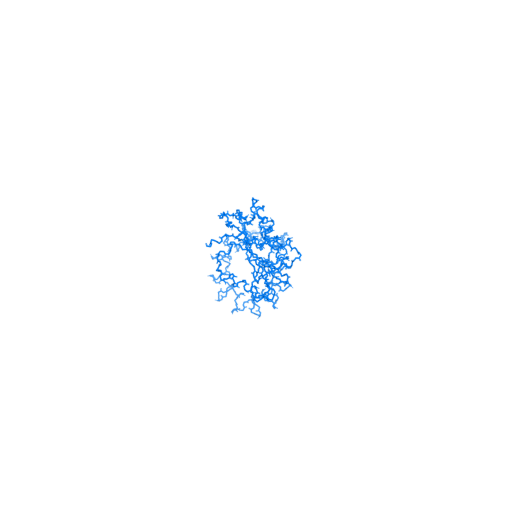 GLY A 1 93 ? 4.406 -7.779 -42.831 1.00 87.44 93 GLY A CA 1
ATOM 722 C C . GLY A 1 93 ? 5.597 -7.770 -41.864 1.00 87.44 93 GLY A C 1
ATOM 723 O O . GLY A 1 93 ? 6.480 -8.623 -41.935 1.00 87.44 93 GLY A O 1
ATOM 724 N N . GLY A 1 94 ? 5.668 -6.762 -40.992 1.00 91.12 94 GLY A N 1
ATOM 725 C CA . GLY A 1 94 ? 6.791 -6.538 -40.088 1.00 91.12 94 GLY A CA 1
ATOM 726 C C . GLY A 1 94 ? 7.158 -7.767 -39.250 1.00 91.12 94 GLY A C 1
ATOM 727 O O . GLY A 1 94 ? 6.313 -8.410 -38.629 1.00 91.12 94 GLY A O 1
ATOM 728 N N . SER A 1 95 ? 8.457 -8.066 -39.180 1.00 93.31 95 SER A N 1
ATOM 729 C CA . SER A 1 95 ? 8.991 -9.281 -38.552 1.00 93.31 95 SER A CA 1
ATOM 730 C C . SER A 1 95 ? 8.791 -9.380 -37.033 1.00 93.31 95 SER A C 1
ATOM 732 O O . SER A 1 95 ? 9.083 -10.438 -36.462 1.00 93.31 95 SER A O 1
ATOM 734 N N . ALA A 1 96 ? 8.312 -8.322 -36.367 1.00 93.00 96 ALA A N 1
ATOM 735 C CA . ALA A 1 96 ? 8.033 -8.306 -34.932 1.00 93.00 96 ALA A CA 1
ATOM 736 C C . ALA A 1 96 ? 6.722 -9.012 -34.545 1.00 93.00 96 ALA A C 1
ATOM 738 O O . ALA A 1 96 ? 6.541 -9.327 -33.363 1.00 93.00 96 ALA A O 1
ATOM 739 N N . PHE A 1 97 ? 5.832 -9.284 -35.503 1.00 93.50 97 PHE A N 1
ATOM 740 C CA . PHE A 1 97 ? 4.566 -9.990 -35.286 1.00 93.50 97 PHE A CA 1
ATOM 741 C C . PHE A 1 97 ? 4.687 -11.467 -35.673 1.00 93.50 97 PHE A C 1
ATOM 743 O O . PHE A 1 97 ? 5.432 -11.812 -36.588 1.00 93.50 97 PHE A O 1
ATOM 750 N N . CYS A 1 98 ? 4.027 -12.354 -34.931 1.00 93.00 98 CYS A N 1
ATOM 751 C CA . CYS A 1 98 ? 3.901 -13.762 -35.308 1.00 93.00 98 CYS A CA 1
ATOM 752 C C . CYS A 1 98 ? 2.697 -13.979 -36.236 1.00 93.00 98 CYS A C 1
ATOM 754 O O . CYS A 1 98 ? 1.924 -13.057 -36.482 1.00 93.00 98 CYS A O 1
ATOM 756 N N . GLU A 1 99 ? 2.519 -15.217 -36.696 1.00 90.75 99 GLU A N 1
ATOM 757 C CA . GLU A 1 99 ? 1.356 -15.654 -37.483 1.00 90.75 99 GLU A CA 1
ATOM 758 C C . GLU A 1 99 ? 0.009 -15.441 -36.767 1.00 90.75 99 GLU A C 1
ATOM 760 O O . GLU A 1 99 ? -1.008 -15.241 -37.416 1.00 90.75 99 GLU A O 1
ATOM 765 N N . HIS A 1 100 ? 0.009 -15.371 -35.431 1.00 91.38 100 HIS A N 1
ATOM 766 C CA . HIS A 1 100 ? -1.172 -15.062 -34.614 1.00 91.38 100 HIS A CA 1
ATOM 767 C C . HIS A 1 100 ? -1.482 -13.556 -34.503 1.00 91.38 100 HIS A C 1
ATOM 769 O O . HIS A 1 100 ? -2.219 -13.149 -33.606 1.00 91.38 100 HIS A O 1
ATOM 775 N N . ASP A 1 101 ? -0.831 -12.706 -35.304 1.00 88.56 101 ASP A N 1
ATOM 776 C CA . ASP A 1 101 ? -0.939 -11.237 -35.287 1.00 88.56 101 ASP A CA 1
ATOM 777 C C . ASP A 1 101 ? -0.612 -10.575 -33.919 1.00 88.56 101 ASP A C 1
ATOM 779 O O . ASP A 1 101 ? -0.857 -9.390 -33.657 1.00 88.56 101 ASP A O 1
ATOM 783 N N . LYS A 1 102 ? 0.032 -11.325 -33.018 1.00 91.88 102 LYS A N 1
ATOM 784 C CA . LYS A 1 102 ? 0.558 -10.848 -31.730 1.00 91.88 102 LYS A CA 1
ATOM 785 C C . LYS A 1 102 ? 2.030 -10.467 -31.890 1.00 91.88 102 LYS A C 1
ATOM 787 O O . LYS A 1 102 ? 2.749 -11.015 -32.720 1.00 91.88 102 LYS A O 1
ATOM 792 N N . TRP A 1 103 ? 2.532 -9.564 -31.048 1.00 92.88 103 TRP A N 1
ATOM 793 C CA . TRP A 1 103 ? 3.981 -9.345 -30.946 1.00 92.88 103 TRP A CA 1
ATOM 794 C C . TRP A 1 103 ? 4.669 -10.667 -30.595 1.00 92.88 103 TRP A C 1
ATOM 796 O O . TRP A 1 103 ? 4.325 -11.249 -29.568 1.00 92.88 103 TRP A O 1
ATOM 806 N N . LYS A 1 104 ? 5.675 -11.109 -31.364 1.00 93.88 104 LYS A N 1
ATOM 807 C CA . LYS A 1 104 ? 6.388 -12.386 -31.142 1.00 93.88 104 LYS A CA 1
ATOM 808 C C . LYS A 1 104 ? 6.825 -12.557 -29.691 1.00 93.88 104 LYS A C 1
ATOM 810 O O . LYS A 1 104 ? 6.607 -13.597 -29.086 1.00 93.88 104 LYS A O 1
ATOM 815 N N . ARG A 1 105 ? 7.367 -11.493 -29.089 1.00 94.19 105 ARG A N 1
ATOM 816 C CA . ARG A 1 105 ? 7.811 -11.493 -27.684 1.00 94.19 105 ARG A CA 1
ATOM 817 C C . ARG A 1 105 ? 6.675 -11.704 -26.668 1.00 94.19 105 ARG A C 1
ATOM 819 O O . ARG A 1 105 ? 6.963 -12.123 -25.558 1.00 94.19 105 ARG A O 1
ATOM 826 N N . LEU A 1 106 ? 5.428 -11.370 -27.011 1.00 93.25 106 LEU A N 1
ATOM 827 C CA . LEU A 1 106 ? 4.230 -11.458 -26.158 1.00 93.25 106 LEU A CA 1
ATOM 828 C C . LEU A 1 106 ? 3.241 -12.542 -26.617 1.00 93.25 106 LEU A C 1
ATOM 830 O O . LEU A 1 106 ? 2.149 -12.635 -26.060 1.00 93.25 106 LEU A O 1
ATOM 834 N N . CYS A 1 107 ? 3.583 -13.350 -27.618 1.00 93.19 107 CYS A N 1
ATOM 835 C CA . CYS A 1 107 ? 2.724 -14.434 -28.066 1.00 93.19 107 CYS A CA 1
ATOM 836 C C . CYS A 1 107 ? 2.967 -15.670 -27.197 1.00 93.19 107 CYS A C 1
ATOM 838 O O . CYS A 1 107 ? 4.067 -16.215 -27.215 1.00 93.19 107 CYS A O 1
ATOM 840 N N . ARG A 1 108 ? 1.958 -16.098 -26.434 1.00 90.06 108 ARG A N 1
ATOM 841 C CA . ARG A 1 108 ? 2.028 -17.323 -25.624 1.00 90.06 108 ARG A CA 1
ATOM 842 C C . ARG A 1 108 ? 2.160 -18.569 -26.505 1.00 90.06 108 ARG A C 1
ATOM 844 O O . ARG A 1 108 ? 2.999 -19.414 -26.228 1.00 90.06 108 ARG A O 1
ATOM 851 N N . ASP A 1 109 ? 1.422 -18.596 -27.611 1.00 91.50 109 ASP A N 1
ATOM 852 C CA . ASP A 1 109 ? 1.370 -19.712 -28.565 1.00 91.50 109 ASP A CA 1
ATOM 853 C C . ASP A 1 109 ? 2.734 -19.948 -29.248 1.00 91.50 109 ASP A C 1
ATOM 855 O O . ASP A 1 109 ? 3.129 -21.079 -29.502 1.00 91.50 109 ASP A O 1
ATOM 859 N N . CYS A 1 110 ? 3.519 -18.882 -29.453 1.00 92.06 110 CYS A N 1
ATOM 860 C CA . CYS A 1 110 ? 4.889 -18.959 -29.976 1.00 92.06 110 CYS A CA 1
ATOM 861 C C . CYS A 1 110 ? 5.968 -19.026 -28.876 1.00 92.06 110 CYS A C 1
ATOM 863 O O . CYS A 1 110 ? 7.137 -18.767 -29.164 1.00 92.06 110 CYS A O 1
ATOM 865 N N . ASN A 1 111 ? 5.591 -19.269 -27.615 1.00 88.62 111 ASN A N 1
ATOM 866 C CA . ASN A 1 111 ? 6.478 -19.217 -26.446 1.00 88.62 111 ASN A CA 1
ATOM 867 C C . ASN A 1 111 ? 7.355 -17.946 -26.406 1.00 88.62 111 ASN A C 1
ATOM 869 O O . ASN A 1 111 ? 8.583 -17.978 -26.279 1.00 88.62 111 ASN A O 1
ATOM 873 N N . GLY A 1 112 ? 6.702 -16.798 -26.584 1.00 92.88 112 GLY A N 1
ATOM 874 C CA . GLY A 1 112 ? 7.338 -15.499 -26.724 1.00 92.88 112 GLY A CA 1
ATOM 875 C C . GLY A 1 112 ? 8.290 -15.174 -25.576 1.00 92.88 112 GLY A C 1
ATOM 876 O O . GLY A 1 112 ? 8.023 -15.444 -24.407 1.00 92.88 112 GLY A O 1
ATOM 877 N N . SER A 1 113 ? 9.400 -14.511 -25.901 1.00 94.19 113 SER A N 1
ATOM 878 C CA . SER A 1 113 ? 10.514 -14.273 -24.971 1.00 94.19 113 SER A CA 1
ATOM 879 C C . SER A 1 113 ? 10.172 -13.491 -23.692 1.00 94.19 113 SER A C 1
ATOM 881 O O . SER A 1 113 ? 10.992 -13.464 -22.767 1.00 94.19 113 SER A O 1
ATOM 883 N N . ALA A 1 114 ? 9.000 -12.851 -23.603 1.00 93.94 114 ALA A N 1
ATOM 884 C CA . ALA A 1 114 ? 8.527 -12.188 -22.390 1.00 93.94 114 ALA A CA 1
ATOM 885 C C . ALA A 1 114 ? 7.973 -13.156 -21.334 1.00 93.94 114 ALA A C 1
ATOM 887 O O . ALA A 1 114 ? 7.883 -12.760 -20.168 1.00 93.94 114 ALA A O 1
ATOM 888 N N . PHE A 1 115 ? 7.609 -14.383 -21.708 1.00 94.00 115 PHE A N 1
ATOM 889 C CA . PHE A 1 115 ? 7.153 -15.415 -20.781 1.00 94.00 115 PHE A CA 1
ATOM 890 C C . PHE A 1 115 ? 8.337 -16.213 -20.237 1.00 94.00 115 PHE A C 1
ATOM 892 O O . PHE A 1 115 ? 9.380 -16.350 -20.879 1.00 94.00 115 PHE A O 1
ATOM 899 N N . CYS A 1 116 ? 8.221 -16.667 -18.994 1.00 93.25 116 CYS A N 1
ATOM 900 C CA . CYS A 1 116 ? 9.162 -17.604 -18.397 1.00 93.25 116 CYS A CA 1
ATOM 901 C C . CYS A 1 116 ? 8.655 -19.044 -18.551 1.00 93.25 116 CYS A C 1
ATOM 903 O O . CYS A 1 116 ? 7.517 -19.270 -18.949 1.00 93.25 116 CYS A O 1
ATOM 905 N N . LYS A 1 117 ? 9.474 -20.016 -18.134 1.00 92.00 117 LYS A N 1
ATOM 906 C CA . LYS A 1 117 ? 9.107 -21.442 -18.101 1.00 92.00 117 LYS A CA 1
ATOM 907 C C . LYS A 1 117 ? 7.878 -21.779 -17.235 1.00 92.00 117 LYS A C 1
ATOM 909 O O . LYS A 1 117 ? 7.388 -22.893 -17.300 1.00 92.00 117 LYS A O 1
ATOM 914 N N . HIS A 1 118 ? 7.398 -20.838 -16.418 1.00 91.00 118 HIS A N 1
ATOM 915 C CA . HIS A 1 118 ? 6.205 -20.989 -15.574 1.00 91.00 118 HIS A CA 1
ATOM 916 C C . HIS A 1 118 ? 4.938 -20.393 -16.220 1.00 91.00 118 HIS A C 1
ATOM 918 O O . HIS A 1 118 ? 3.990 -20.085 -15.504 1.00 91.00 118 HIS A O 1
ATOM 924 N N . ASP A 1 119 ? 4.966 -20.108 -17.528 1.00 88.50 119 ASP A N 1
ATOM 925 C CA . ASP A 1 119 ? 3.888 -19.466 -18.306 1.00 88.50 119 ASP A CA 1
ATOM 926 C C . ASP A 1 119 ? 3.377 -18.118 -17.735 1.00 88.50 119 ASP A C 1
ATOM 928 O O . ASP A 1 119 ? 2.286 -17.610 -18.019 1.00 88.50 119 ASP A O 1
ATOM 932 N N . LYS A 1 120 ? 4.218 -17.475 -16.921 1.00 90.62 120 LYS A N 1
ATOM 933 C CA . LYS A 1 120 ? 4.009 -16.124 -16.398 1.00 90.62 120 LYS A CA 1
ATOM 934 C C . LYS A 1 120 ? 4.891 -15.149 -17.162 1.00 90.62 120 LYS A C 1
ATOM 936 O O . LYS A 1 120 ? 5.997 -15.481 -17.590 1.00 90.62 120 LYS A O 1
ATOM 941 N N . LEU A 1 121 ? 4.444 -13.900 -17.294 1.00 92.31 121 LEU A N 1
ATOM 942 C CA . LEU A 1 121 ? 5.327 -12.830 -17.761 1.00 92.31 121 LEU A CA 1
ATOM 943 C C . LEU A 1 121 ? 6.534 -12.748 -16.819 1.00 92.31 121 LEU A C 1
ATOM 945 O O . LEU A 1 121 ? 6.348 -12.606 -15.612 1.00 92.31 121 LEU A O 1
ATOM 949 N N . LYS A 1 122 ? 7.760 -12.777 -17.358 1.00 93.69 122 LYS A N 1
ATOM 950 C CA . LYS A 1 122 ? 9.016 -12.745 -16.584 1.00 93.69 122 LYS A CA 1
ATOM 951 C C . LYS A 1 122 ? 9.000 -11.654 -15.516 1.00 93.69 122 LYS A C 1
ATOM 953 O O . LYS A 1 122 ? 9.313 -11.914 -14.364 1.00 93.69 122 LYS A O 1
ATOM 958 N N . LYS A 1 123 ? 8.526 -10.457 -15.881 1.00 93.00 123 LYS A N 1
ATOM 959 C CA . LYS A 1 123 ? 8.423 -9.286 -14.994 1.00 93.00 123 LYS A CA 1
ATOM 960 C C . LYS A 1 123 ? 7.472 -9.460 -13.796 1.00 93.00 123 LYS A C 1
ATOM 962 O O . LYS A 1 123 ? 7.552 -8.668 -12.870 1.00 93.00 123 LYS A O 1
ATOM 967 N N . LEU A 1 124 ? 6.572 -10.444 -13.823 1.00 92.19 124 LEU A N 1
ATOM 968 C CA . LEU A 1 124 ? 5.576 -10.738 -12.779 1.00 92.19 124 LEU A CA 1
ATOM 969 C C . LEU A 1 124 ? 5.803 -12.104 -12.115 1.00 92.19 124 LEU A C 1
ATOM 971 O O . LEU A 1 124 ? 4.986 -12.550 -11.316 1.00 92.19 124 LEU A O 1
ATOM 975 N N . CYS A 1 125 ? 6.868 -12.817 -12.475 1.00 92.06 125 CYS A N 1
ATOM 976 C CA . CYS A 1 125 ? 7.078 -14.176 -12.007 1.00 92.06 125 CYS A CA 1
ATOM 977 C C . CYS A 1 125 ? 7.938 -14.185 -10.740 1.00 92.06 125 CYS A C 1
ATOM 979 O O . CYS A 1 125 ? 9.139 -13.932 -10.823 1.00 92.06 125 CYS A O 1
ATOM 981 N N . LYS A 1 126 ? 7.350 -14.525 -9.584 1.00 88.69 126 LYS A N 1
ATOM 982 C CA . LYS A 1 126 ? 8.057 -14.576 -8.287 1.00 88.69 126 LYS A CA 1
ATOM 983 C C . LYS A 1 126 ? 9.270 -15.500 -8.325 1.00 88.69 126 LYS A C 1
ATOM 985 O O . LYS A 1 126 ? 10.370 -15.096 -7.976 1.00 88.69 126 LYS A O 1
ATOM 990 N N . THR A 1 127 ? 9.090 -16.698 -8.871 1.00 88.38 127 THR A N 1
ATOM 991 C CA . THR A 1 127 ? 10.152 -17.706 -9.027 1.00 88.38 127 THR A CA 1
ATOM 992 C C . THR A 1 127 ? 11.269 -17.284 -9.985 1.00 88.38 127 THR A C 1
ATOM 994 O O . THR A 1 127 ? 12.328 -17.898 -9.988 1.00 88.38 127 THR A O 1
ATOM 997 N N . CYS A 1 128 ? 11.062 -16.247 -10.803 1.00 90.44 128 CYS A N 1
ATOM 998 C CA . CYS A 1 128 ? 12.092 -15.686 -11.681 1.00 90.44 128 CYS A CA 1
ATOM 999 C C . CYS A 1 128 ? 12.610 -14.323 -11.196 1.00 90.44 128 CYS A C 1
ATOM 1001 O O . CYS A 1 128 ? 13.307 -13.659 -11.959 1.00 90.44 128 CYS A O 1
ATOM 1003 N N . GLY A 1 129 ? 12.238 -13.872 -9.990 1.00 87.25 129 GLY A N 1
ATOM 1004 C CA . GLY A 1 129 ? 12.614 -12.547 -9.487 1.00 87.25 129 GLY A CA 1
ATOM 1005 C C . GLY A 1 129 ? 12.030 -11.408 -10.326 1.00 87.25 129 GLY A C 1
ATOM 1006 O O . GLY A 1 129 ? 12.732 -10.463 -10.677 1.00 87.25 129 GLY A O 1
ATOM 1007 N N . GLY A 1 130 ? 10.762 -11.536 -10.732 1.00 90.81 130 GLY A N 1
ATOM 1008 C CA . GLY A 1 130 ? 10.118 -10.611 -11.659 1.00 90.81 130 GLY A CA 1
ATOM 1009 C C . GLY A 1 130 ? 10.273 -9.142 -11.262 1.00 90.81 130 GLY A C 1
ATOM 1010 O O . GLY A 1 130 ? 9.905 -8.738 -10.166 1.00 90.81 130 GLY A O 1
ATOM 1011 N N . SER A 1 131 ? 10.771 -8.325 -12.193 1.00 90.50 131 SER A N 1
ATOM 1012 C CA . SER A 1 131 ? 11.182 -6.935 -11.942 1.00 90.50 131 SER A CA 1
ATOM 1013 C C . SER A 1 131 ? 10.072 -5.957 -11.540 1.00 90.50 131 SER A C 1
ATOM 1015 O O . SER A 1 131 ? 10.376 -4.830 -11.158 1.00 90.50 131 SER A O 1
ATOM 1017 N N . ARG A 1 132 ? 8.795 -6.342 -11.654 1.00 92.31 132 ARG A N 1
ATOM 1018 C CA . ARG A 1 132 ? 7.648 -5.543 -11.188 1.00 92.31 132 ARG A CA 1
ATOM 1019 C C . ARG A 1 132 ? 7.067 -6.049 -9.872 1.00 92.31 132 ARG A C 1
ATOM 1021 O O . ARG A 1 132 ? 6.022 -5.553 -9.470 1.00 92.31 132 ARG A O 1
ATOM 1028 N N . LEU A 1 133 ? 7.666 -7.046 -9.236 1.00 93.62 133 LEU A N 1
ATOM 1029 C CA . LEU A 1 133 ? 7.246 -7.492 -7.912 1.00 93.62 133 LEU A CA 1
ATOM 1030 C C . LEU A 1 133 ? 7.937 -6.661 -6.836 1.00 93.62 133 LEU A C 1
ATOM 1032 O O . LEU A 1 133 ? 9.008 -6.096 -7.060 1.00 93.62 133 LEU A O 1
ATOM 1036 N N . CYS A 1 134 ? 7.300 -6.589 -5.672 1.00 94.00 134 CYS A N 1
ATOM 1037 C CA . CYS A 1 134 ? 7.903 -6.027 -4.477 1.00 94.00 134 CYS A CA 1
ATOM 1038 C C . CYS A 1 134 ? 9.236 -6.726 -4.181 1.00 94.00 134 CYS A C 1
ATOM 1040 O O . CYS A 1 134 ? 9.324 -7.949 -4.240 1.00 94.00 134 CYS A O 1
ATOM 1042 N N . LYS A 1 135 ? 10.263 -5.945 -3.833 1.00 91.94 135 LYS A N 1
ATOM 1043 C CA . LYS A 1 135 ? 11.589 -6.471 -3.477 1.00 91.94 135 LYS A CA 1
ATOM 1044 C C . LYS A 1 135 ? 11.577 -7.417 -2.274 1.00 91.94 135 LYS A C 1
ATOM 1046 O O . LYS A 1 135 ? 12.424 -8.301 -2.203 1.00 91.94 135 LYS A O 1
ATOM 1051 N N . SER A 1 136 ? 10.645 -7.246 -1.333 1.00 90.12 136 SER A N 1
ATOM 1052 C CA . SER A 1 136 ? 10.511 -8.155 -0.188 1.00 90.12 136 SER A CA 1
ATOM 1053 C C . SER A 1 136 ? 10.215 -9.581 -0.653 1.00 90.12 136 SER A C 1
ATOM 1055 O O . SER A 1 136 ? 9.210 -9.819 -1.318 1.00 90.12 136 SER A O 1
ATOM 1057 N N . SER A 1 137 ? 11.056 -10.533 -0.244 1.00 87.75 137 SER A N 1
ATOM 1058 C CA . SER A 1 137 ? 11.033 -11.937 -0.691 1.00 87.75 137 SER A CA 1
ATOM 1059 C C . SER A 1 137 ? 9.687 -12.647 -0.489 1.00 87.75 137 SER A C 1
ATOM 1061 O O . SER A 1 137 ? 9.284 -13.494 -1.289 1.00 87.75 137 SER A O 1
ATOM 1063 N N . TRP A 1 138 ? 8.970 -12.283 0.570 1.00 86.38 138 TRP A N 1
ATOM 1064 C CA . TRP A 1 138 ? 7.677 -12.850 0.939 1.00 86.38 138 TRP A CA 1
ATOM 1065 C C . TRP A 1 138 ? 6.482 -12.139 0.281 1.00 86.38 138 TRP A C 1
ATOM 1067 O O . TRP A 1 138 ? 5.371 -12.663 0.317 1.00 86.38 138 TRP A O 1
ATOM 1077 N N . CYS A 1 139 ? 6.684 -10.981 -0.354 1.00 88.75 139 CYS A N 1
ATOM 1078 C CA . CYS A 1 139 ? 5.615 -10.140 -0.886 1.00 88.75 139 CYS A CA 1
ATOM 1079 C C . CYS A 1 139 ? 5.432 -10.337 -2.398 1.00 88.75 139 CYS A C 1
ATOM 1081 O O . CYS A 1 139 ? 6.376 -10.233 -3.175 1.00 88.75 139 CYS A O 1
ATOM 1083 N N . GLU A 1 140 ? 4.195 -10.572 -2.835 1.00 89.31 140 GLU A N 1
ATOM 1084 C CA . GLU A 1 140 ? 3.855 -10.768 -4.257 1.00 89.31 140 GLU A CA 1
ATOM 1085 C C . GLU A 1 140 ? 3.186 -9.544 -4.889 1.00 89.31 140 GLU A C 1
ATOM 1087 O O . GLU A 1 140 ? 2.749 -9.574 -6.041 1.00 89.31 140 GLU A O 1
ATOM 1092 N N . THR A 1 141 ? 3.111 -8.443 -4.143 1.00 90.06 141 THR A N 1
ATOM 1093 C CA . THR A 1 141 ? 2.472 -7.214 -4.604 1.00 90.06 141 THR A CA 1
ATOM 1094 C C . THR A 1 141 ? 3.204 -6.645 -5.814 1.00 90.06 141 THR A C 1
ATOM 1096 O O . THR A 1 141 ? 4.421 -6.453 -5.795 1.00 90.06 141 THR A O 1
ATOM 1099 N N . ILE A 1 142 ? 2.442 -6.323 -6.859 1.00 91.56 142 ILE A N 1
ATOM 1100 C CA . ILE A 1 142 ? 2.966 -5.674 -8.061 1.00 91.56 142 ILE A CA 1
ATOM 1101 C C . ILE A 1 142 ? 3.255 -4.202 -7.757 1.00 91.56 142 ILE A C 1
ATOM 1103 O O . ILE A 1 142 ? 2.383 -3.449 -7.321 1.00 91.56 142 ILE A O 1
ATOM 1107 N N . VAL A 1 143 ? 4.477 -3.777 -8.049 1.00 91.44 143 VAL A N 1
ATOM 1108 C CA . VAL A 1 143 ? 4.947 -2.404 -7.904 1.00 91.44 143 VAL A CA 1
ATOM 1109 C C . VAL A 1 143 ? 4.895 -1.710 -9.263 1.00 91.44 143 VAL A C 1
ATOM 1111 O O . VAL A 1 143 ? 5.534 -2.108 -10.238 1.00 91.44 143 VAL A O 1
ATOM 1114 N N . ASN A 1 144 ? 4.090 -0.650 -9.326 1.00 84.62 144 ASN A N 1
ATOM 1115 C CA . ASN A 1 144 ? 3.899 0.165 -10.530 1.00 84.62 144 ASN A CA 1
ATOM 1116 C C . ASN A 1 144 ? 4.653 1.498 -10.487 1.00 84.62 144 ASN A C 1
ATOM 1118 O O . ASN A 1 144 ? 4.631 2.240 -11.462 1.00 84.62 144 ASN A O 1
ATOM 1122 N N . SER A 1 145 ? 5.287 1.820 -9.361 1.00 82.56 145 SER A N 1
ATOM 1123 C CA . SER A 1 145 ? 5.923 3.109 -9.116 1.00 82.56 145 SER A CA 1
ATOM 1124 C C . SER A 1 145 ? 7.288 2.896 -8.484 1.00 82.56 145 SER A C 1
ATOM 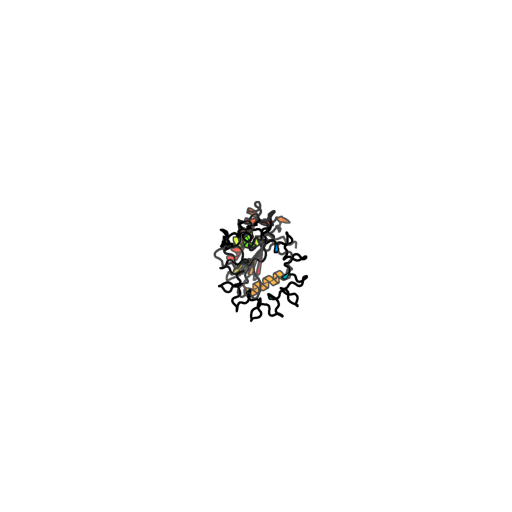1126 O O . SER A 1 145 ? 7.408 2.152 -7.515 1.00 82.56 145 SER A O 1
ATOM 1128 N N . GLN A 1 146 ? 8.286 3.627 -8.971 1.00 84.25 146 GLN A N 1
ATOM 1129 C CA . GLN A 1 146 ? 9.646 3.586 -8.434 1.00 84.25 146 GLN A CA 1
ATOM 1130 C C . GLN A 1 146 ? 9.827 4.405 -7.147 1.00 84.25 146 GLN A C 1
ATOM 1132 O O . GLN A 1 146 ? 10.872 4.305 -6.525 1.00 84.25 146 GLN A O 1
ATOM 1137 N N . ARG A 1 147 ? 8.807 5.168 -6.721 1.00 86.69 147 ARG A N 1
ATOM 1138 C CA . ARG A 1 147 ? 8.841 6.054 -5.534 1.00 86.69 147 ARG A CA 1
ATOM 1139 C C . ARG A 1 147 ? 9.210 5.372 -4.212 1.00 86.69 147 ARG A C 1
ATOM 1141 O O . ARG A 1 147 ? 9.640 6.052 -3.298 1.00 86.69 147 ARG A O 1
ATOM 1148 N N . TYR A 1 148 ? 9.011 4.062 -4.115 1.00 89.50 148 TYR A N 1
ATOM 1149 C CA . TYR A 1 148 ? 9.334 3.267 -2.929 1.00 89.50 148 TYR A CA 1
ATOM 1150 C C . TYR A 1 148 ? 10.463 2.273 -3.226 1.00 89.50 148 TYR A C 1
ATOM 1152 O O . TYR A 1 148 ? 10.446 1.148 -2.743 1.00 89.50 148 TYR A O 1
ATOM 1160 N N . ASP A 1 149 ? 11.392 2.636 -4.115 1.00 89.94 149 ASP A N 1
ATOM 1161 C CA . ASP A 1 149 ? 12.587 1.859 -4.466 1.00 89.94 149 ASP A CA 1
ATOM 1162 C C . ASP A 1 149 ? 12.322 0.404 -4.887 1.00 89.94 149 ASP A C 1
ATOM 1164 O O . ASP A 1 149 ? 13.176 -0.467 -4.721 1.00 89.94 149 ASP A O 1
ATOM 1168 N N . GLY A 1 150 ? 11.151 0.113 -5.459 1.00 90.12 150 GLY A N 1
ATOM 1169 C CA . GLY A 1 150 ? 10.754 -1.244 -5.853 1.00 90.12 150 GLY A CA 1
ATOM 1170 C C . GLY A 1 150 ? 10.066 -2.060 -4.753 1.00 90.12 150 GLY A C 1
ATOM 1171 O O . GLY A 1 150 ? 9.812 -3.244 -4.953 1.00 90.12 150 GLY A O 1
ATOM 1172 N N . TYR A 1 151 ? 9.730 -1.455 -3.616 1.00 91.50 151 TYR A N 1
ATOM 1173 C CA . TYR A 1 151 ? 8.850 -2.032 -2.603 1.00 91.50 151 TYR A CA 1
ATOM 1174 C C . TYR A 1 151 ? 7.397 -1.596 -2.823 1.00 91.50 151 TYR A C 1
ATOM 1176 O O . TYR A 1 151 ? 7.113 -0.545 -3.403 1.00 91.50 151 TYR A O 1
ATOM 1184 N N . CYS A 1 152 ? 6.447 -2.400 -2.346 1.00 90.56 152 CYS A N 1
ATOM 1185 C CA . CYS A 1 152 ? 5.094 -1.904 -2.121 1.00 90.56 152 CYS A CA 1
ATOM 1186 C C . CYS A 1 152 ? 5.083 -0.994 -0.881 1.00 90.56 152 CYS A C 1
ATOM 1188 O O . CYS A 1 152 ? 5.964 -1.096 -0.033 1.00 90.56 152 CYS A O 1
ATOM 1190 N N . MET A 1 153 ? 4.078 -0.123 -0.754 1.00 85.88 153 MET A N 1
ATOM 1191 C CA . MET A 1 153 ? 4.015 0.868 0.332 1.00 85.88 153 MET A CA 1
ATOM 1192 C C . MET A 1 153 ? 4.104 0.228 1.727 1.00 85.88 153 MET A C 1
ATOM 1194 O O . MET A 1 153 ? 4.879 0.691 2.556 1.00 85.88 153 MET A O 1
ATOM 1198 N N . ARG A 1 154 ? 3.390 -0.887 1.947 1.00 84.88 154 ARG A N 1
ATOM 1199 C CA . ARG A 1 154 ? 3.444 -1.664 3.195 1.00 84.88 154 ARG A CA 1
ATOM 1200 C C . ARG A 1 154 ? 4.862 -2.100 3.533 1.00 84.88 154 ARG A C 1
ATOM 1202 O O . ARG A 1 154 ? 5.365 -1.822 4.613 1.00 84.88 154 ARG A O 1
ATOM 1209 N N . CYS A 1 155 ? 5.483 -2.824 2.606 1.00 89.50 155 CYS A N 1
ATOM 1210 C CA . CYS A 1 155 ? 6.814 -3.366 2.812 1.00 89.50 155 CYS A CA 1
ATOM 1211 C C . CYS A 1 155 ? 7.844 -2.251 2.957 1.00 89.50 155 CYS A C 1
ATOM 1213 O O . CYS A 1 155 ? 8.750 -2.397 3.754 1.00 89.50 155 CYS A O 1
ATOM 1215 N N . PHE A 1 156 ? 7.684 -1.135 2.245 1.00 89.62 156 PHE A N 1
ATOM 1216 C CA . PHE A 1 156 ? 8.558 0.022 2.394 1.00 89.62 156 PHE A CA 1
ATOM 1217 C C . PHE A 1 156 ? 8.506 0.596 3.814 1.00 89.62 156 PHE A C 1
ATOM 1219 O O . PHE A 1 156 ? 9.549 0.816 4.409 1.00 89.62 156 PHE A O 1
ATOM 1226 N N . ILE A 1 157 ? 7.309 0.799 4.369 1.00 84.75 157 ILE A N 1
ATOM 1227 C CA . ILE A 1 157 ? 7.123 1.431 5.686 1.00 84.75 157 ILE A CA 1
ATOM 1228 C C . ILE A 1 157 ? 7.574 0.526 6.834 1.00 84.75 157 ILE A C 1
ATOM 1230 O O . ILE A 1 157 ? 8.107 1.014 7.825 1.00 84.75 157 ILE A O 1
ATOM 1234 N N . HIS A 1 158 ? 7.364 -0.785 6.709 1.00 83.06 158 HIS A N 1
ATOM 1235 C CA . HIS A 1 158 ? 7.707 -1.748 7.760 1.00 83.06 158 HIS A CA 1
ATOM 1236 C C . HIS A 1 158 ? 9.100 -2.372 7.613 1.00 83.06 158 HIS A C 1
ATOM 1238 O O . HIS A 1 158 ? 9.469 -3.209 8.433 1.00 83.06 158 HIS A O 1
ATOM 1244 N N . ASP A 1 159 ? 9.864 -2.012 6.581 1.00 86.31 159 ASP A N 1
ATOM 1245 C CA . ASP A 1 159 ? 11.249 -2.455 6.426 1.00 86.31 159 ASP A CA 1
ATOM 1246 C C . ASP A 1 159 ? 12.172 -1.496 7.200 1.00 86.31 159 ASP A C 1
ATOM 1248 O O . ASP A 1 159 ? 12.243 -0.312 6.849 1.00 86.31 159 ASP A O 1
ATOM 1252 N N . PRO A 1 160 ? 12.895 -1.976 8.234 1.00 85.62 160 PRO A N 1
ATOM 1253 C CA . PRO A 1 160 ? 13.812 -1.146 9.012 1.00 85.62 160 PRO A CA 1
ATOM 1254 C C . PRO A 1 160 ? 14.864 -0.426 8.160 1.00 85.62 160 PRO A C 1
ATOM 1256 O O . PRO A 1 160 ? 15.302 0.660 8.530 1.00 85.62 160 PRO A O 1
ATOM 1259 N N . ALA A 1 161 ? 15.234 -0.980 6.999 1.00 88.19 161 ALA A N 1
ATOM 1260 C CA . ALA A 1 161 ? 16.196 -0.371 6.081 1.00 88.19 161 ALA A CA 1
ATOM 1261 C C . ALA A 1 161 ? 15.662 0.879 5.351 1.00 88.19 161 ALA A C 1
ATOM 1263 O O . ALA A 1 161 ? 16.418 1.540 4.642 1.00 88.19 161 ALA A O 1
ATOM 1264 N N . ASN A 1 162 ? 14.369 1.193 5.483 1.00 87.50 162 ASN A N 1
ATOM 1265 C CA . ASN A 1 162 ? 13.739 2.380 4.896 1.00 87.50 162 ASN A CA 1
ATOM 1266 C C . ASN A 1 162 ? 13.208 3.355 5.965 1.00 87.50 162 ASN A C 1
ATOM 1268 O O . ASN A 1 162 ? 12.452 4.270 5.631 1.00 87.50 162 ASN A O 1
ATOM 1272 N N . ALA A 1 163 ? 13.568 3.168 7.240 1.00 81.69 163 ALA A N 1
ATOM 1273 C CA . ALA A 1 163 ? 13.035 3.953 8.357 1.00 81.69 163 ALA A CA 1
ATOM 1274 C C . ALA A 1 163 ? 13.331 5.464 8.254 1.00 81.69 163 ALA A C 1
ATOM 1276 O O . ALA A 1 163 ? 12.588 6.281 8.793 1.00 81.69 163 ALA A O 1
ATOM 1277 N N . ASP A 1 164 ? 14.399 5.838 7.555 1.00 83.56 164 ASP A N 1
ATOM 1278 C CA . ASP A 1 164 ? 14.861 7.208 7.317 1.00 83.56 164 ASP A CA 1
ATOM 1279 C C . ASP A 1 164 ? 14.301 7.833 6.026 1.00 83.56 164 ASP A C 1
ATOM 1281 O O . ASP A 1 164 ? 14.457 9.034 5.791 1.00 83.56 164 ASP A O 1
ATOM 1285 N N . LYS A 1 165 ? 13.622 7.047 5.185 1.00 84.81 165 LYS A N 1
ATOM 1286 C CA . LYS A 1 165 ? 13.162 7.494 3.867 1.00 84.81 165 LYS A CA 1
ATOM 1287 C C . LYS A 1 165 ? 11.761 8.110 3.903 1.00 84.81 165 LYS A C 1
ATOM 1289 O O . LYS A 1 165 ? 10.909 7.663 4.673 1.00 84.81 165 LYS A O 1
ATOM 1294 N N . PRO A 1 166 ? 11.473 9.092 3.025 1.00 80.38 166 PRO A N 1
ATOM 1295 C CA . PRO A 1 166 ? 10.189 9.777 3.018 1.00 80.38 166 PRO A CA 1
ATOM 1296 C C . PRO A 1 166 ? 9.041 8.892 2.523 1.00 80.38 166 PRO A C 1
ATOM 1298 O O . PRO A 1 166 ? 9.172 8.138 1.554 1.00 80.38 166 PRO A O 1
ATOM 1301 N N . VAL A 1 167 ? 7.875 9.041 3.154 1.00 77.31 167 VAL A N 1
ATOM 1302 C CA . VAL A 1 167 ? 6.644 8.333 2.779 1.00 77.31 167 VAL A CA 1
ATOM 1303 C C . VAL A 1 167 ? 5.667 9.299 2.115 1.00 77.31 167 VAL A C 1
ATOM 1305 O O . VAL A 1 167 ? 5.196 10.256 2.715 1.00 77.31 167 VAL A O 1
ATOM 1308 N N . PHE A 1 168 ? 5.330 9.020 0.854 1.00 70.12 168 PHE A N 1
ATOM 1309 C CA . PHE A 1 168 ? 4.529 9.925 0.016 1.00 70.12 168 PHE A CA 1
ATOM 1310 C C . PHE A 1 168 ? 3.005 9.851 0.225 1.00 70.12 168 PHE A C 1
ATOM 1312 O O . PHE A 1 168 ? 2.277 10.647 -0.365 1.00 70.12 168 PHE A O 1
ATOM 1319 N N . ARG A 1 169 ? 2.496 8.866 0.975 1.00 66.75 169 ARG A N 1
ATOM 1320 C CA . ARG A 1 169 ? 1.059 8.652 1.228 1.00 66.75 169 ARG A CA 1
ATOM 1321 C C . ARG A 1 169 ? 0.859 8.017 2.600 1.00 66.75 169 ARG A C 1
ATOM 1323 O O . ARG A 1 169 ? 1.622 7.123 2.952 1.00 66.75 169 ARG A O 1
ATOM 1330 N N . ASN A 1 170 ? -0.182 8.430 3.323 1.00 62.44 170 ASN A N 1
ATOM 1331 C CA . ASN A 1 170 ? -0.572 7.776 4.573 1.00 62.44 170 ASN A CA 1
ATOM 1332 C C . ASN A 1 170 ? -1.012 6.327 4.282 1.00 62.44 170 ASN A C 1
ATOM 1334 O O . ASN A 1 170 ? -1.804 6.089 3.368 1.00 62.44 170 ASN A O 1
ATOM 1338 N N . TYR A 1 171 ? -0.464 5.361 5.016 1.00 66.44 171 TYR A N 1
ATOM 1339 C CA . TYR A 1 171 ? -0.635 3.926 4.781 1.00 66.44 171 TYR A CA 1
ATOM 1340 C C . TYR A 1 171 ? -1.505 3.312 5.882 1.00 66.44 171 TYR A C 1
ATOM 1342 O O . TYR A 1 171 ? -1.006 2.491 6.638 1.00 66.44 171 TYR A O 1
ATOM 1350 N N . LYS A 1 172 ? -2.777 3.738 6.014 1.00 75.00 172 LYS A N 1
ATOM 1351 C CA . LYS A 1 172 ? -3.748 3.208 7.010 1.00 75.00 172 LYS A CA 1
ATOM 1352 C C . LYS A 1 172 ? -3.094 2.885 8.371 1.00 75.00 172 LYS A C 1
ATOM 1354 O O . LYS A 1 172 ? -3.335 1.842 8.973 1.00 75.00 172 LYS A O 1
ATOM 1359 N N . THR A 1 173 ? -2.136 3.716 8.798 1.00 82.38 173 THR A N 1
ATOM 1360 C CA . THR A 1 173 ? -1.128 3.268 9.770 1.00 82.38 173 THR A CA 1
ATOM 1361 C C . THR A 1 173 ? -1.765 3.060 11.135 1.00 82.38 173 THR A C 1
ATOM 1363 O O . THR A 1 173 ? -1.405 2.127 11.849 1.00 82.38 173 THR A O 1
ATOM 1366 N N . LYS A 1 174 ? -2.739 3.915 11.466 1.00 87.94 174 LYS A N 1
ATOM 1367 C CA . LYS A 1 174 ? -3.498 3.838 12.711 1.00 87.94 174 LYS A CA 1
ATOM 1368 C C . LYS A 1 174 ? -4.391 2.600 12.723 1.00 87.94 174 LYS A C 1
ATOM 1370 O O . LYS A 1 174 ? -4.324 1.833 13.675 1.00 87.94 174 LYS A O 1
ATOM 1375 N N . GLU A 1 175 ? -5.138 2.369 11.640 1.00 87.94 175 GLU A N 1
ATOM 1376 C CA . GLU A 1 175 ? -5.965 1.169 11.442 1.00 87.94 175 GLU A CA 1
ATOM 1377 C C . GLU A 1 175 ? -5.152 -0.115 11.653 1.00 87.94 175 GLU A C 1
ATOM 1379 O O . GLU A 1 175 ? -5.505 -0.955 12.477 1.00 87.94 175 GLU A O 1
ATOM 1384 N N . ILE A 1 176 ? -3.999 -0.232 10.988 1.00 85.12 176 ILE A N 1
ATOM 1385 C CA . ILE A 1 176 ? -3.143 -1.421 11.091 1.00 85.12 176 ILE A CA 1
ATOM 1386 C C . ILE A 1 176 ? -2.603 -1.621 12.516 1.00 85.12 176 ILE A C 1
ATOM 1388 O O . ILE A 1 176 ? -2.588 -2.760 12.984 1.00 85.12 176 ILE A O 1
ATOM 1392 N N . ASP A 1 177 ? -2.166 -0.560 13.206 1.00 90.56 177 ASP A N 1
ATOM 1393 C CA . ASP A 1 177 ? -1.670 -0.663 14.589 1.00 90.56 177 ASP A CA 1
ATOM 1394 C C . ASP A 1 177 ? -2.769 -1.150 15.545 1.00 90.56 177 ASP A C 1
ATOM 1396 O O . ASP A 1 177 ? -2.534 -2.086 16.311 1.00 90.56 177 ASP A O 1
ATOM 1400 N N . VAL A 1 178 ? -3.985 -0.597 15.448 1.00 92.69 178 VAL A N 1
ATOM 1401 C CA . VAL A 1 178 ? -5.136 -1.034 16.260 1.00 92.69 178 VAL A CA 1
ATOM 1402 C C . VAL A 1 178 ? -5.466 -2.499 15.978 1.00 92.69 178 VAL A C 1
ATOM 1404 O O . VAL A 1 178 ? -5.542 -3.304 16.905 1.00 92.69 178 VAL A O 1
ATOM 1407 N N . VAL A 1 179 ? -5.575 -2.882 14.702 1.00 90.31 179 VAL A N 1
ATOM 1408 C CA . VAL A 1 179 ? -5.861 -4.264 14.282 1.00 90.31 179 VAL A CA 1
ATOM 1409 C C . VAL A 1 179 ? -4.843 -5.249 14.843 1.00 90.31 179 VAL A C 1
ATOM 1411 O O . VAL A 1 179 ? -5.214 -6.321 15.323 1.00 90.31 179 VAL A O 1
ATOM 1414 N N . GLN A 1 180 ? -3.553 -4.915 14.767 1.00 89.50 180 GLN A N 1
ATOM 1415 C CA . GLN A 1 180 ? -2.490 -5.778 15.277 1.00 89.50 180 GLN A CA 1
ATOM 1416 C C . GLN A 1 180 ? -2.587 -5.955 16.794 1.00 89.50 180 GLN A C 1
ATOM 1418 O O . GLN A 1 180 ? -2.444 -7.079 17.274 1.00 89.50 180 GLN A O 1
ATOM 1423 N N . ARG A 1 181 ? -2.879 -4.880 17.536 1.00 93.75 181 ARG A N 1
ATOM 1424 C CA . ARG A 1 181 ? -3.053 -4.933 18.994 1.00 93.75 181 ARG A CA 1
ATOM 1425 C C . ARG A 1 181 ? -4.262 -5.772 19.389 1.00 93.75 181 ARG A C 1
ATOM 1427 O O . ARG A 1 181 ? -4.101 -6.686 20.192 1.00 93.75 181 ARG A O 1
ATOM 1434 N N . VAL A 1 182 ? -5.422 -5.551 18.770 1.00 94.06 182 VAL A N 1
ATOM 1435 C CA . VAL A 1 182 ? -6.637 -6.338 19.048 1.00 94.06 182 VAL A CA 1
ATOM 1436 C C . VAL A 1 182 ? -6.387 -7.825 18.781 1.00 94.06 182 VAL A C 1
ATOM 1438 O O . VAL A 1 182 ? -6.629 -8.662 19.646 1.00 94.06 182 VAL A O 1
ATOM 1441 N N . LYS A 1 183 ? -5.800 -8.174 17.628 1.00 91.75 183 LYS A N 1
ATOM 1442 C CA . LYS A 1 183 ? -5.470 -9.574 17.306 1.00 91.75 183 LYS A CA 1
ATOM 1443 C C . LYS A 1 183 ? -4.469 -10.205 18.272 1.00 91.75 183 LYS A C 1
ATOM 1445 O O . LYS A 1 183 ? -4.526 -11.409 18.484 1.00 91.75 183 LYS A O 1
ATOM 1450 N N . SER A 1 184 ? -3.553 -9.417 18.837 1.00 91.19 184 SER A N 1
ATOM 1451 C CA . SER A 1 184 ? -2.604 -9.919 19.836 1.00 91.19 184 SER A CA 1
ATOM 1452 C C . SER A 1 184 ? -3.256 -10.213 21.189 1.00 91.19 184 SER A C 1
ATOM 1454 O O . SER A 1 184 ? -2.812 -11.123 21.880 1.00 91.19 184 SER A O 1
ATOM 1456 N N . VAL A 1 185 ? -4.315 -9.479 21.549 1.00 94.25 185 VAL A N 1
ATOM 1457 C CA . VAL A 1 185 ? -5.060 -9.664 22.807 1.00 94.25 185 VAL A CA 1
ATOM 1458 C C . VAL A 1 185 ? -6.080 -10.798 22.699 1.00 94.25 185 VAL A C 1
ATOM 1460 O O . VAL A 1 185 ? -6.320 -11.498 23.680 1.00 94.25 185 VAL A O 1
ATOM 1463 N N . PHE A 1 186 ? -6.651 -11.009 21.511 1.00 92.50 186 PHE A N 1
ATOM 1464 C CA . PHE A 1 186 ? -7.637 -12.057 21.240 1.00 92.50 186 PHE A CA 1
ATOM 1465 C C . PHE A 1 186 ? -7.135 -13.012 20.140 1.00 92.50 186 PHE A C 1
ATOM 1467 O O . PHE A 1 186 ? -7.661 -12.986 19.023 1.00 92.50 186 PHE A O 1
ATOM 1474 N N . PRO A 1 187 ? -6.103 -13.835 20.411 1.00 90.50 187 PRO A N 1
ATOM 1475 C CA . PRO A 1 187 ? -5.539 -14.749 19.416 1.00 90.50 187 PRO A CA 1
ATOM 1476 C C . PRO A 1 187 ? -6.448 -15.952 19.124 1.00 90.50 187 PRO A C 1
ATOM 1478 O O . PRO A 1 187 ? -6.393 -16.501 18.026 1.00 90.50 187 PRO A O 1
ATOM 1481 N N . ASP A 1 188 ? -7.292 -16.334 20.086 1.00 89.31 188 ASP A N 1
ATOM 1482 C CA . ASP A 1 188 ? -8.110 -17.553 20.030 1.00 89.31 188 ASP A CA 1
ATOM 1483 C C . ASP A 1 188 ? -9.436 -17.367 19.279 1.00 89.31 188 ASP A C 1
ATOM 1485 O O . ASP A 1 188 ? -10.195 -18.318 19.095 1.00 89.31 188 ASP A O 1
ATOM 1489 N N . VAL A 1 189 ? -9.725 -16.145 18.821 1.00 87.06 189 VAL A N 1
ATOM 1490 C CA . VAL A 1 189 ? -10.938 -15.838 18.060 1.00 87.06 189 VAL A CA 1
ATOM 1491 C C . VAL A 1 189 ? -10.625 -15.611 16.582 1.00 87.06 189 VAL A C 1
ATOM 1493 O O . VAL A 1 189 ? -9.570 -15.105 16.193 1.00 87.06 189 VAL A O 1
ATOM 1496 N N . SER A 1 190 ? -11.573 -15.976 15.721 1.00 86.25 190 SER A N 1
ATOM 1497 C CA . SER A 1 190 ? -11.380 -15.965 14.268 1.00 86.25 190 SER A CA 1
ATOM 1498 C C . SER A 1 190 ? -11.691 -14.599 13.646 1.00 86.25 190 SER A C 1
ATOM 1500 O O . SER A 1 190 ? -12.704 -14.421 12.974 1.00 86.25 190 SER A O 1
ATOM 1502 N N . TRP A 1 191 ? -10.798 -13.625 13.841 1.00 86.81 191 TRP A N 1
ATOM 1503 C CA . TRP A 1 191 ? -10.942 -12.283 13.263 1.00 86.81 191 TRP A CA 1
ATOM 1504 C C . TRP A 1 191 ? -10.861 -12.263 11.730 1.00 86.81 191 TRP A C 1
ATOM 1506 O O . TRP A 1 191 ? -9.821 -12.573 11.131 1.00 86.81 191 TRP A O 1
ATOM 1516 N N . ILE A 1 192 ? -11.902 -11.733 11.091 1.00 80.88 192 ILE A N 1
ATOM 1517 C CA . ILE A 1 192 ? -11.899 -11.359 9.675 1.00 80.88 192 ILE A CA 1
ATOM 1518 C C . ILE A 1 192 ? -11.518 -9.872 9.571 1.00 80.88 192 ILE A C 1
ATOM 1520 O O . ILE A 1 192 ? -12.132 -9.028 10.207 1.00 80.88 192 ILE A O 1
ATOM 1524 N N . HIS A 1 193 ? -10.484 -9.546 8.786 1.00 79.00 193 HIS A N 1
ATOM 1525 C CA . HIS A 1 193 ? -9.960 -8.177 8.625 1.00 79.00 193 HIS A CA 1
ATOM 1526 C C . HIS A 1 193 ? -9.862 -7.786 7.147 1.00 79.00 193 HIS A C 1
ATOM 1528 O O . HIS A 1 193 ? -9.232 -8.527 6.382 1.00 79.00 193 HIS A O 1
ATOM 1534 N N . ASP A 1 194 ? -10.426 -6.632 6.767 1.00 65.19 194 ASP A N 1
ATOM 1535 C CA . ASP A 1 194 ? -10.443 -6.068 5.399 1.00 65.19 194 ASP A CA 1
ATOM 1536 C C . ASP A 1 194 ? -10.803 -7.109 4.315 1.00 65.19 194 ASP A C 1
ATOM 1538 O O . ASP A 1 194 ? -10.246 -7.180 3.212 1.00 65.19 194 ASP A O 1
ATOM 1542 N N . LYS A 1 195 ? -11.750 -7.986 4.649 1.00 66.62 195 LYS A N 1
ATOM 1543 C CA . LYS A 1 195 ? -12.303 -8.997 3.748 1.00 66.62 195 LYS A CA 1
ATOM 1544 C C . LYS A 1 195 ? -13.810 -8.837 3.682 1.00 66.62 195 LYS A C 1
ATOM 1546 O O . LYS A 1 195 ? -14.438 -8.336 4.609 1.00 66.62 195 LYS A O 1
ATOM 1551 N N . LYS A 1 196 ? -14.381 -9.257 2.554 1.00 63.25 196 LYS A N 1
ATOM 1552 C CA . LYS A 1 196 ? -15.834 -9.367 2.445 1.00 63.25 196 LYS A CA 1
ATOM 1553 C C . LYS A 1 196 ? -16.321 -10.465 3.379 1.00 63.25 196 LYS A C 1
ATOM 1555 O O . LYS A 1 196 ? -15.655 -11.494 3.482 1.00 63.25 196 LYS A O 1
ATOM 1560 N N . VAL A 1 197 ? -17.467 -10.235 4.006 1.00 61.28 197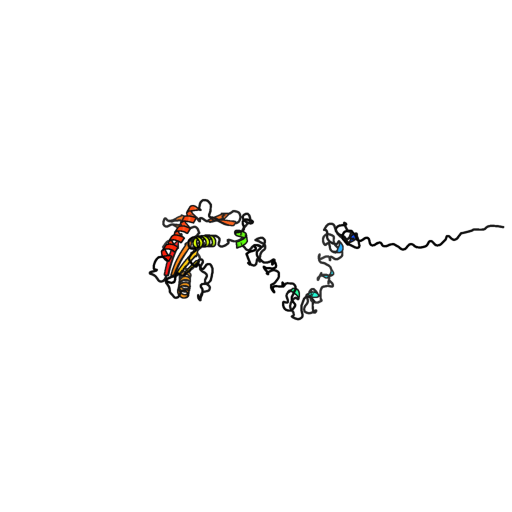 VAL A N 1
ATOM 1561 C CA . VAL A 1 197 ? -18.155 -11.250 4.805 1.00 61.28 197 VAL A CA 1
ATOM 1562 C C . VAL A 1 197 ? -18.569 -12.393 3.874 1.00 61.28 197 VAL A C 1
ATOM 1564 O O . VAL A 1 197 ? -19.106 -12.161 2.788 1.00 61.28 197 VAL A O 1
ATOM 1567 N N . GLU A 1 198 ? -18.244 -13.623 4.261 1.00 52.78 198 GLU A N 1
ATOM 1568 C CA . GLU A 1 198 ? -18.581 -14.826 3.502 1.00 52.78 198 GLU A CA 1
ATOM 1569 C C . GLU A 1 198 ? -20.109 -15.000 3.493 1.00 52.78 198 GLU A C 1
ATOM 1571 O O . GLU A 1 198 ? -20.749 -14.874 4.531 1.00 52.78 198 GLU A O 1
ATOM 1576 N N . ASN A 1 199 ? -20.702 -15.211 2.312 1.00 50.25 199 ASN A N 1
ATOM 1577 C CA . ASN A 1 199 ? -22.158 -15.220 2.064 1.00 50.25 199 ASN A CA 1
ATOM 1578 C C . ASN A 1 199 ? -22.898 -13.869 2.193 1.00 50.25 199 ASN A C 1
ATOM 1580 O O . ASN A 1 199 ? -24.113 -13.828 2.003 1.00 50.25 199 ASN A O 1
ATOM 1584 N N . GLY A 1 200 ? -22.192 -12.755 2.420 1.00 53.69 200 GLY A N 1
ATOM 1585 C CA . GLY A 1 200 ? -22.781 -11.414 2.367 1.00 53.69 200 GLY A CA 1
ATOM 1586 C C . GLY A 1 200 ? -23.109 -10.978 0.933 1.00 53.69 200 GLY A C 1
ATOM 1587 O O . GLY A 1 200 ? -22.302 -11.144 0.013 1.00 53.69 200 GLY A O 1
ATOM 1588 N N . CYS A 1 201 ? -24.283 -10.379 0.724 1.00 44.09 201 CYS A N 1
ATOM 1589 C CA . CYS A 1 201 ? -24.661 -9.791 -0.565 1.00 44.09 201 CYS A CA 1
ATOM 1590 C C . CYS A 1 201 ? -23.927 -8.463 -0.823 1.00 44.09 201 CYS A C 1
ATOM 1592 O O . CYS A 1 201 ? -23.837 -8.007 -1.970 1.00 44.09 201 CYS A O 1
ATOM 1594 N N . SER A 1 202 ? -23.395 -7.821 0.222 1.00 57.97 202 SER A N 1
ATOM 1595 C CA . SER A 1 202 ? -22.725 -6.530 0.108 1.00 57.97 202 SER A CA 1
ATOM 1596 C C . SER A 1 202 ? -21.255 -6.645 -0.349 1.00 57.97 202 SER A C 1
ATOM 1598 O O . SER A 1 202 ? -20.553 -7.636 -0.152 1.00 57.97 202 SER A O 1
ATOM 1600 N N . LYS A 1 203 ? -20.724 -5.587 -0.985 1.00 54.59 203 LYS A N 1
ATOM 1601 C CA . LYS A 1 203 ? -19.281 -5.483 -1.306 1.00 54.59 203 LYS A CA 1
ATOM 1602 C C . LYS A 1 203 ? -18.436 -5.037 -0.095 1.00 54.59 203 LYS A C 1
ATOM 1604 O O . LYS A 1 203 ? -17.262 -4.717 -0.296 1.00 54.59 203 LYS A O 1
ATOM 1609 N N . ARG A 1 204 ? -19.023 -4.960 1.106 1.00 63.69 204 ARG A N 1
ATOM 1610 C CA . ARG A 1 204 ? -18.454 -4.285 2.282 1.00 63.69 204 ARG A CA 1
ATOM 1611 C C . ARG A 1 204 ? -17.315 -5.083 2.910 1.00 63.69 204 ARG A C 1
ATOM 1613 O O . ARG A 1 204 ? -17.225 -6.295 2.738 1.00 63.69 204 ARG A O 1
ATOM 1620 N N . ARG A 1 205 ? -16.420 -4.360 3.583 1.00 68.19 205 ARG A N 1
ATOM 1621 C CA . ARG A 1 205 ? -15.221 -4.877 4.246 1.00 68.19 205 ARG A CA 1
ATOM 1622 C C . ARG A 1 205 ? -15.069 -4.140 5.575 1.00 68.19 205 ARG A C 1
ATOM 1624 O O . ARG A 1 205 ? -14.565 -3.022 5.549 1.00 68.19 205 ARG A O 1
ATOM 1631 N N . PRO A 1 206 ? -15.598 -4.688 6.674 1.00 73.31 206 PRO A N 1
ATOM 1632 C CA . PRO A 1 206 ? -15.336 -4.134 7.997 1.00 73.31 206 PRO A CA 1
ATOM 1633 C C . PRO A 1 206 ? -13.837 -4.217 8.319 1.00 73.31 206 PRO A C 1
ATOM 1635 O O . PRO A 1 206 ? -13.153 -5.136 7.844 1.00 73.31 206 PRO A O 1
ATOM 1638 N N . ASP A 1 207 ? -13.339 -3.275 9.124 1.00 81.44 207 ASP A N 1
ATOM 1639 C CA . ASP A 1 207 ? -11.935 -3.283 9.547 1.00 81.44 207 ASP A CA 1
ATOM 1640 C C . ASP A 1 207 ? -11.649 -4.528 10.394 1.00 81.44 207 ASP A C 1
ATOM 1642 O O . ASP A 1 207 ? -10.719 -5.280 10.099 1.00 81.44 207 ASP A O 1
ATOM 1646 N N . LEU A 1 208 ? -12.512 -4.836 11.365 1.00 88.31 208 LEU A N 1
ATOM 1647 C CA . LEU A 1 208 ? -12.524 -6.115 12.072 1.00 88.31 208 LEU A CA 1
ATOM 1648 C C . LEU A 1 208 ? -13.945 -6.655 12.210 1.00 88.31 208 LEU A C 1
ATOM 1650 O O . LEU A 1 208 ? -14.879 -5.931 12.545 1.00 88.31 208 LEU A O 1
ATOM 1654 N N . PHE A 1 209 ? -14.083 -7.956 11.994 1.00 89.19 209 PHE A N 1
ATOM 1655 C CA . PHE A 1 209 ? -15.332 -8.690 12.121 1.00 89.19 209 PHE A CA 1
ATOM 1656 C C . PHE A 1 209 ? -15.104 -9.979 12.903 1.00 89.19 209 PHE A C 1
ATOM 1658 O O . PHE A 1 209 ? -14.167 -10.731 12.609 1.00 89.19 209 PHE A O 1
ATOM 1665 N N . LEU A 1 210 ? -15.984 -10.223 13.869 1.00 89.81 210 LEU A N 1
ATOM 1666 C CA . LEU A 1 210 ? -16.008 -11.409 14.707 1.00 89.81 210 LEU A CA 1
ATOM 1667 C C . LEU A 1 210 ? -17.432 -11.970 14.771 1.00 89.81 210 LEU A C 1
ATOM 1669 O O . LEU A 1 210 ? -18.365 -11.280 15.177 1.00 89.81 210 LEU A O 1
ATOM 1673 N N . ASP A 1 211 ? -17.581 -13.233 14.377 1.00 87.75 211 ASP A N 1
ATOM 1674 C CA . ASP A 1 211 ? -18.829 -13.985 14.506 1.00 87.75 211 ASP A CA 1
ATOM 1675 C C . ASP A 1 211 ? -18.775 -14.838 15.779 1.00 87.75 211 ASP A C 1
ATOM 1677 O O . ASP A 1 211 ? -17.928 -15.724 15.892 1.00 87.75 211 ASP A O 1
ATOM 1681 N N . MET A 1 212 ? -19.668 -14.565 16.732 1.00 88.00 212 MET A N 1
ATOM 1682 C CA . MET A 1 212 ? -19.778 -15.308 17.994 1.00 88.00 212 MET A CA 1
ATOM 1683 C C . MET A 1 212 ? -20.814 -16.442 17.914 1.00 88.00 212 MET A C 1
ATOM 1685 O O . MET A 1 212 ? -21.120 -17.084 18.917 1.00 88.00 212 MET A O 1
ATOM 1689 N N . GLY A 1 213 ? -21.425 -16.663 16.748 1.00 85.25 213 GLY A N 1
ATOM 1690 C CA . GLY A 1 213 ? -22.580 -17.537 16.565 1.00 85.25 213 GLY A CA 1
ATOM 1691 C C . GLY A 1 213 ? -23.882 -16.871 17.016 1.00 85.25 213 GLY A C 1
ATOM 1692 O O . GLY A 1 213 ? -24.792 -16.712 16.200 1.00 85.25 213 GLY A O 1
ATOM 1693 N N . SER A 1 214 ? -23.949 -16.433 18.280 1.00 86.31 214 SER A N 1
ATOM 1694 C CA . SER A 1 214 ? -25.126 -15.779 18.880 1.00 86.31 214 SER A CA 1
ATOM 1695 C C . SER A 1 214 ? -25.361 -14.359 18.362 1.00 86.31 214 SER A C 1
ATOM 1697 O O . SER A 1 214 ? -26.496 -13.968 18.099 1.00 86.31 214 SER A O 1
ATOM 1699 N N . HIS A 1 215 ? -24.287 -13.598 18.184 1.00 90.06 215 HIS A N 1
ATOM 1700 C CA . HIS A 1 215 ? -24.291 -12.231 17.685 1.00 90.06 215 HIS A CA 1
ATOM 1701 C C . HIS A 1 215 ? -22.993 -11.957 16.920 1.00 90.06 215 HIS A C 1
ATOM 1703 O O . HIS A 1 215 ? -22.084 -12.790 16.872 1.00 90.06 215 HIS A O 1
ATOM 1709 N N . VAL A 1 216 ? -22.911 -10.788 16.297 1.00 89.06 216 VAL A N 1
ATOM 1710 C CA . VAL A 1 216 ? -21.739 -10.361 15.532 1.00 89.06 216 VAL A CA 1
ATOM 1711 C C . VAL A 1 216 ? -21.164 -9.097 16.148 1.00 89.06 216 VAL A C 1
ATOM 1713 O O . VAL A 1 216 ? -21.907 -8.166 16.451 1.00 89.06 216 VAL A O 1
ATOM 1716 N N . ILE A 1 217 ? -19.840 -9.055 16.292 1.00 91.19 217 ILE A N 1
ATOM 1717 C CA . ILE A 1 217 ? -19.097 -7.875 16.733 1.00 91.19 217 ILE A CA 1
ATOM 1718 C C . ILE A 1 217 ? -18.310 -7.332 15.541 1.00 91.19 217 ILE A C 1
ATOM 1720 O O . ILE A 1 217 ? -17.512 -8.036 14.917 1.00 91.19 217 ILE A O 1
ATOM 1724 N N . VAL A 1 218 ? -18.528 -6.061 15.228 1.00 89.75 218 VAL A N 1
ATOM 1725 C CA . VAL A 1 218 ? -17.791 -5.319 14.205 1.00 89.75 218 VAL A CA 1
ATOM 1726 C C . VAL A 1 218 ? -17.047 -4.179 14.880 1.00 89.75 218 VAL A C 1
ATOM 1728 O O . VAL A 1 218 ? -17.651 -3.397 15.610 1.00 89.75 218 VAL A O 1
ATOM 1731 N N . VAL A 1 219 ? -15.746 -4.067 14.616 1.00 91.75 219 VAL A N 1
ATOM 1732 C CA . VAL A 1 219 ? -14.949 -2.910 15.040 1.00 91.75 219 VAL A CA 1
ATOM 1733 C C . VAL A 1 219 ? -14.599 -2.088 13.807 1.00 91.75 219 VAL A C 1
ATOM 1735 O O . VAL A 1 219 ? -14.036 -2.614 12.845 1.00 91.75 219 VAL A O 1
ATOM 1738 N N . GLU A 1 220 ? -14.952 -0.807 13.847 1.00 89.50 220 GLU A N 1
ATOM 1739 C CA . GLU A 1 220 ? -14.699 0.182 12.793 1.00 89.50 220 GLU A CA 1
ATOM 1740 C C . GLU A 1 220 ? -13.678 1.199 13.310 1.00 89.50 220 GLU A C 1
ATOM 1742 O O . GLU A 1 220 ? -13.865 1.787 14.382 1.00 89.50 220 GLU A O 1
ATOM 1747 N N . ILE A 1 221 ? -12.580 1.387 12.578 1.00 90.06 221 ILE A N 1
ATOM 1748 C CA . ILE A 1 221 ? -11.498 2.296 12.958 1.00 90.06 221 ILE A CA 1
ATOM 1749 C C . ILE A 1 221 ? -11.664 3.582 12.153 1.00 90.06 221 ILE A C 1
ATOM 1751 O O . ILE A 1 221 ? -11.124 3.767 11.062 1.00 90.06 221 ILE A O 1
ATOM 1755 N N . ASP A 1 222 ? -12.432 4.500 12.723 1.00 86.19 222 ASP A N 1
ATOM 1756 C CA . ASP A 1 222 ? -12.888 5.699 12.034 1.00 86.19 222 ASP A CA 1
ATOM 1757 C C . ASP A 1 222 ? -11.863 6.833 12.148 1.00 86.19 222 ASP A C 1
ATOM 1759 O O . ASP A 1 222 ? -12.004 7.753 12.962 1.00 86.19 222 ASP A O 1
ATOM 1763 N N . GLU A 1 223 ? -10.834 6.809 11.299 1.00 80.75 223 GLU A N 1
ATOM 1764 C CA . GLU A 1 223 ? -9.968 7.983 11.137 1.00 80.75 223 GLU A CA 1
ATOM 1765 C C . GLU A 1 223 ? -10.819 9.219 10.759 1.00 80.75 223 GLU A C 1
ATOM 1767 O O . GLU A 1 223 ? -11.718 9.156 9.913 1.00 80.75 223 GLU A O 1
ATOM 1772 N N . TYR A 1 224 ? -10.544 10.357 11.402 1.00 79.00 224 TYR A N 1
ATOM 1773 C CA . TYR A 1 224 ? -11.288 11.621 11.264 1.00 79.00 224 TYR A CA 1
ATOM 1774 C C . TYR A 1 224 ? -12.770 11.575 11.683 1.00 79.00 224 TYR A C 1
ATOM 1776 O O . TYR A 1 224 ? -13.548 12.447 11.288 1.00 79.00 224 TYR A O 1
ATOM 1784 N N . GLN A 1 225 ? -13.179 10.584 12.485 1.00 70.12 225 GLN A N 1
ATOM 1785 C CA . GLN A 1 225 ? -14.545 10.430 13.015 1.00 70.12 225 GLN A CA 1
ATOM 1786 C C . GLN A 1 225 ? -15.654 10.329 11.945 1.00 70.12 225 GLN A C 1
ATOM 1788 O O . GLN A 1 225 ? -16.831 10.493 12.266 1.00 70.12 225 GLN A O 1
ATOM 1793 N N . HIS A 1 226 ? -15.317 10.078 10.672 1.00 64.56 226 HIS A N 1
ATOM 1794 C CA . HIS A 1 226 ? -16.282 10.080 9.562 1.00 64.56 226 HIS A CA 1
ATOM 1795 C C . HIS A 1 226 ? -17.165 11.352 9.488 1.00 64.56 226 HIS A C 1
ATOM 1797 O O . HIS A 1 226 ? -18.341 11.271 9.135 1.00 64.56 226 HIS A O 1
ATOM 1803 N N . ARG A 1 227 ? -16.604 12.538 9.784 1.00 55.78 227 ARG A N 1
ATOM 1804 C CA . ARG A 1 227 ? -17.333 13.831 9.781 1.00 55.78 227 ARG A CA 1
ATOM 1805 C C . ARG A 1 227 ? -17.986 14.202 8.440 1.00 55.78 227 ARG A C 1
ATOM 1807 O O . ARG A 1 227 ? -18.911 15.003 8.426 1.00 55.78 227 ARG A O 1
ATOM 1814 N N . ASP A 1 228 ? -17.552 13.587 7.341 1.00 44.94 228 ASP A N 1
ATOM 1815 C CA . ASP A 1 228 ? -18.067 13.837 5.987 1.00 44.94 228 ASP A CA 1
ATOM 1816 C C . ASP A 1 228 ? -19.238 12.915 5.579 1.00 44.94 228 ASP A C 1
ATOM 1818 O O . ASP A 1 228 ? -19.641 12.904 4.414 1.00 44.94 228 ASP A O 1
ATOM 1822 N N . TYR A 1 229 ? -19.771 12.090 6.491 1.00 50.62 229 TYR A N 1
ATOM 1823 C CA . TYR A 1 229 ? -20.805 11.103 6.160 1.00 50.62 229 TYR A CA 1
ATOM 1824 C C . TYR A 1 229 ? -22.214 11.571 6.540 1.00 50.62 229 TYR A C 1
ATOM 1826 O O . TYR A 1 229 ? -22.497 11.883 7.694 1.00 50.62 229 TYR A O 1
ATOM 1834 N N . ASP A 1 230 ? -23.124 11.538 5.566 1.00 46.88 230 ASP A N 1
ATOM 1835 C CA . ASP A 1 230 ? -24.561 11.706 5.785 1.00 46.88 230 ASP A CA 1
ATOM 1836 C C . ASP A 1 230 ? -25.074 10.626 6.775 1.00 46.88 230 ASP A C 1
ATOM 1838 O O . ASP A 1 230 ? -24.877 9.426 6.521 1.00 46.88 230 ASP A O 1
ATOM 1842 N N . PRO A 1 231 ? -25.743 11.002 7.886 1.00 51.09 231 PRO A N 1
ATOM 1843 C CA . PRO A 1 231 ? -26.293 10.070 8.878 1.00 51.09 231 PRO A CA 1
ATOM 1844 C C . PRO A 1 231 ? -27.192 8.976 8.281 1.00 51.09 231 PRO A C 1
ATOM 1846 O O . PRO A 1 231 ? -27.214 7.841 8.766 1.00 51.09 231 PRO A O 1
ATOM 1849 N N . SER A 1 232 ? -27.892 9.273 7.181 1.00 47.69 232 SER A N 1
ATOM 1850 C CA . SER A 1 232 ? -28.746 8.310 6.474 1.00 47.69 232 SER A CA 1
ATOM 1851 C C . SER A 1 232 ? -27.956 7.144 5.864 1.00 47.69 232 SER A C 1
ATOM 1853 O O . SER A 1 232 ? -28.481 6.041 5.685 1.00 47.69 232 SER A O 1
ATOM 1855 N N . CYS A 1 233 ? -26.674 7.359 5.573 1.00 50.78 233 CYS A N 1
ATOM 1856 C CA . CYS A 1 233 ? -25.801 6.390 4.933 1.00 50.78 233 CYS A CA 1
ATOM 1857 C C . CYS A 1 233 ? -25.162 5.430 5.962 1.00 50.78 233 CYS A C 1
ATOM 1859 O O . CYS A 1 233 ? -24.935 4.261 5.646 1.00 50.78 233 CYS A O 1
ATOM 1861 N N . VAL A 1 234 ? -24.980 5.866 7.220 1.00 53.41 234 VAL A N 1
ATOM 1862 C CA . VAL A 1 234 ? -24.572 4.999 8.348 1.00 53.41 234 VAL A CA 1
ATOM 1863 C C . VAL A 1 234 ? -25.670 3.979 8.678 1.00 53.41 234 VAL A C 1
ATOM 1865 O O . VAL A 1 234 ? -25.380 2.792 8.814 1.00 53.41 234 VAL A O 1
ATOM 1868 N N . ASN A 1 235 ? -26.939 4.400 8.699 1.00 58.97 235 ASN A N 1
ATOM 1869 C CA . ASN A 1 235 ? -28.074 3.498 8.943 1.00 58.97 235 ASN A CA 1
ATOM 1870 C C . ASN A 1 235 ? -28.279 2.495 7.800 1.00 58.97 235 ASN A C 1
ATOM 1872 O O . ASN A 1 235 ? -28.515 1.315 8.051 1.00 58.97 235 ASN A O 1
ATOM 1876 N N . LYS A 1 236 ? -28.114 2.921 6.539 1.00 59.69 236 LYS A N 1
ATOM 1877 C CA . LYS A 1 236 ? -28.102 1.995 5.391 1.00 59.69 236 LYS A CA 1
ATOM 1878 C C . LYS A 1 236 ? -26.958 0.982 5.493 1.00 59.69 236 LYS A C 1
ATOM 1880 O O . LYS A 1 236 ? -27.182 -0.199 5.250 1.00 59.69 236 LYS A O 1
ATOM 1885 N N . ARG A 1 237 ? -25.761 1.419 5.906 1.00 63.31 237 ARG A N 1
ATOM 1886 C CA . ARG A 1 237 ? -24.582 0.558 6.115 1.00 63.31 237 ARG A CA 1
ATOM 1887 C C . ARG A 1 237 ? -24.816 -0.489 7.211 1.00 63.31 237 ARG A C 1
ATOM 1889 O O . ARG A 1 237 ? -24.510 -1.657 6.996 1.00 63.31 237 ARG A O 1
ATOM 1896 N N . LEU A 1 238 ? -25.383 -0.087 8.348 1.00 65.25 238 LEU A N 1
ATOM 1897 C CA . LEU A 1 238 ? -25.742 -0.987 9.452 1.00 65.25 238 LEU A CA 1
ATOM 1898 C C . LEU A 1 238 ? -26.825 -1.993 9.043 1.00 65.25 238 LEU A C 1
ATOM 1900 O O . LEU A 1 238 ? -26.719 -3.172 9.370 1.00 65.25 238 LEU A O 1
ATOM 1904 N N . MET A 1 239 ? -27.829 -1.558 8.275 1.00 63.75 239 MET A N 1
ATOM 1905 C CA . MET A 1 239 ? -28.877 -2.451 7.767 1.00 63.75 239 MET A CA 1
ATOM 1906 C C . MET A 1 239 ? -28.362 -3.445 6.716 1.00 63.75 239 MET A C 1
ATOM 1908 O O . MET A 1 239 ? -28.785 -4.599 6.726 1.00 63.75 239 MET A O 1
ATOM 1912 N N . GLU A 1 240 ? -27.436 -3.039 5.839 1.00 66.62 240 GLU A N 1
ATOM 1913 C CA . GLU A 1 240 ? -26.759 -3.948 4.898 1.00 66.62 240 GLU A CA 1
ATOM 1914 C C . GLU A 1 240 ? -25.987 -5.046 5.649 1.00 66.62 240 GLU A C 1
ATOM 1916 O O . GLU A 1 240 ? -26.143 -6.223 5.330 1.00 66.62 240 GLU A O 1
ATOM 1921 N N . LEU A 1 241 ? -25.222 -4.675 6.684 1.00 66.56 241 LEU A N 1
ATOM 1922 C CA . LEU A 1 241 ? -24.483 -5.629 7.519 1.00 66.56 241 LEU A CA 1
ATOM 1923 C C . LEU A 1 241 ? -25.417 -6.545 8.322 1.00 66.56 241 LEU A C 1
ATOM 1925 O O . LEU A 1 241 ? -25.191 -7.750 8.355 1.00 66.56 241 LEU A O 1
ATOM 1929 N N . SER A 1 242 ? -26.489 -6.006 8.913 1.00 69.25 242 SER A N 1
ATOM 1930 C CA . SER A 1 242 ? -27.503 -6.795 9.632 1.00 69.25 242 SER A CA 1
ATOM 1931 C C . SER A 1 242 ? -28.175 -7.830 8.721 1.00 69.25 242 SER A C 1
ATOM 1933 O O . SER A 1 242 ? -28.369 -8.981 9.117 1.00 69.25 242 SER A O 1
ATOM 1935 N N . LYS A 1 243 ? -28.480 -7.454 7.471 1.00 66.25 243 LYS A N 1
ATOM 1936 C CA . LYS A 1 243 ? -29.026 -8.375 6.466 1.00 66.25 243 LYS A CA 1
ATOM 1937 C C . LYS A 1 243 ? -28.023 -9.468 6.094 1.00 66.25 243 LYS A C 1
ATOM 1939 O O . LYS A 1 243 ? -28.412 -10.628 5.998 1.00 66.25 243 LYS A O 1
ATOM 1944 N N . ASP A 1 244 ? -26.750 -9.109 5.922 1.00 65.06 244 ASP A N 1
ATOM 1945 C CA . ASP A 1 244 ? -25.678 -10.056 5.590 1.00 65.06 244 ASP A CA 1
ATOM 1946 C C . ASP A 1 244 ? -25.444 -11.097 6.704 1.00 65.06 244 ASP A C 1
ATOM 1948 O O . ASP A 1 244 ? -25.014 -12.210 6.412 1.00 65.06 244 ASP A O 1
ATOM 1952 N N . VAL A 1 245 ? -25.771 -10.780 7.963 1.00 67.69 245 VAL A N 1
ATOM 1953 C CA . VAL A 1 245 ? -25.632 -11.707 9.106 1.00 67.69 245 VAL A CA 1
ATOM 1954 C C . VAL A 1 245 ? -26.943 -12.392 9.514 1.00 67.69 245 VAL A C 1
ATOM 1956 O O . VAL A 1 245 ? -26.984 -13.052 10.554 1.00 67.69 245 VAL A O 1
ATOM 1959 N N . GLY A 1 246 ? -28.005 -12.259 8.710 1.00 69.81 246 GLY A N 1
ATOM 1960 C CA . GLY A 1 246 ? -29.293 -12.925 8.935 1.00 69.81 246 GLY A CA 1
ATOM 1961 C C . GLY A 1 246 ? -30.110 -12.350 10.096 1.00 69.81 246 GLY A C 1
ATOM 1962 O O . GLY A 1 246 ? -30.802 -13.101 10.773 1.00 69.81 246 GLY A O 1
ATOM 1963 N N . HIS A 1 247 ? -30.014 -11.039 10.349 1.00 71.62 247 HIS A N 1
ATOM 1964 C CA . HIS A 1 247 ? -30.688 -10.330 11.452 1.00 71.62 247 HIS A CA 1
ATOM 1965 C C . HIS A 1 247 ? -30.279 -10.765 12.865 1.00 71.62 247 HIS A C 1
ATOM 1967 O O . HIS A 1 247 ? -30.947 -10.407 13.838 1.00 71.62 247 HIS A O 1
ATOM 1973 N N . ARG A 1 248 ? -29.159 -11.484 12.998 1.00 81.12 248 ARG A N 1
ATOM 1974 C CA . ARG A 1 248 ? -28.529 -11.702 14.302 1.00 81.12 248 ARG A CA 1
ATOM 1975 C C . ARG A 1 248 ? -28.176 -10.355 14.946 1.00 81.12 248 ARG A C 1
ATOM 1977 O O . ARG A 1 248 ? -27.869 -9.411 14.208 1.00 81.12 248 ARG A O 1
ATOM 1984 N N . PRO A 1 249 ? -28.205 -10.259 16.288 1.00 87.69 249 PRO A N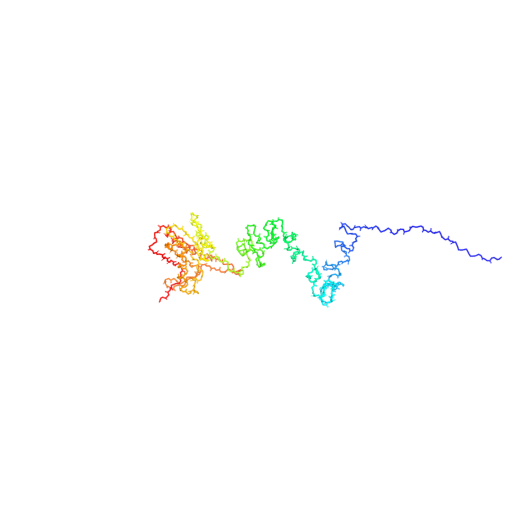 1
ATOM 1985 C CA . PRO A 1 249 ? -27.790 -9.048 16.977 1.00 87.69 249 PRO A CA 1
ATOM 1986 C C . PRO A 1 249 ? -26.403 -8.596 16.508 1.00 87.69 249 PRO A C 1
ATOM 1988 O O . PRO A 1 249 ? -25.488 -9.409 16.358 1.00 87.69 249 PRO A O 1
ATOM 1991 N N . LEU A 1 250 ? -26.269 -7.302 16.233 1.00 86.88 250 LEU A N 1
ATOM 1992 C CA . LEU A 1 250 ? -25.059 -6.697 15.691 1.00 86.88 250 LEU A CA 1
ATOM 1993 C C . LEU A 1 250 ? -24.542 -5.633 16.657 1.00 86.88 250 LEU A C 1
ATOM 1995 O O . LEU A 1 250 ? -25.209 -4.628 16.888 1.00 86.88 250 LEU A O 1
ATOM 1999 N N . VAL A 1 251 ? -23.332 -5.827 17.165 1.00 90.69 251 VAL A N 1
ATOM 2000 C CA . VAL A 1 251 ? -22.615 -4.843 17.976 1.00 90.69 251 VAL A CA 1
ATOM 2001 C C . VAL A 1 251 ? -21.578 -4.159 17.096 1.00 90.69 251 VAL A C 1
ATOM 2003 O O . VAL A 1 251 ? -20.715 -4.821 16.519 1.00 90.69 251 VAL A O 1
ATOM 2006 N N . VAL A 1 252 ? -21.644 -2.834 16.991 1.00 89.62 252 VAL A N 1
ATOM 2007 C CA . VAL A 1 252 ? -20.677 -2.026 16.241 1.00 89.62 252 VAL A CA 1
ATOM 2008 C C . VAL A 1 252 ? -19.915 -1.117 17.191 1.00 89.62 252 VAL A C 1
ATOM 2010 O O . VAL A 1 252 ? -20.456 -0.133 17.691 1.00 89.62 252 VAL A O 1
ATOM 2013 N N . ILE A 1 253 ? -18.639 -1.426 17.403 1.00 92.88 253 ILE A N 1
ATOM 2014 C CA . ILE A 1 253 ? -17.722 -0.617 18.202 1.00 92.88 253 ILE A CA 1
ATOM 2015 C C . ILE A 1 253 ? -16.951 0.290 17.247 1.00 92.88 253 ILE A C 1
ATOM 2017 O O . ILE A 1 253 ? -16.122 -0.163 16.458 1.00 92.88 253 ILE A O 1
ATOM 2021 N N . ARG A 1 254 ? -17.235 1.587 17.294 1.00 91.38 254 ARG A N 1
ATOM 2022 C CA . ARG A 1 254 ? -16.553 2.601 16.493 1.00 91.38 254 ARG A CA 1
ATOM 2023 C C . ARG A 1 254 ? -15.457 3.237 17.335 1.00 91.38 254 ARG A C 1
ATOM 2025 O O . ARG A 1 254 ? -15.732 3.799 18.396 1.00 91.38 254 ARG A O 1
ATOM 2032 N N . PHE A 1 255 ? -14.220 3.148 16.869 1.00 94.56 255 PHE A N 1
ATOM 2033 C CA . PHE A 1 255 ? -13.042 3.623 17.581 1.00 94.56 255 PHE A CA 1
ATOM 2034 C C . PHE A 1 255 ? -12.359 4.737 16.792 1.00 94.56 255 PHE A C 1
ATOM 2036 O O . PHE A 1 255 ? -11.864 4.508 15.689 1.00 94.56 255 PHE A O 1
ATOM 2043 N N . ASN A 1 256 ? -12.298 5.939 17.369 1.00 93.44 256 ASN A N 1
ATOM 2044 C CA . ASN A 1 256 ? -11.598 7.066 16.764 1.00 93.44 256 ASN A CA 1
ATOM 2045 C C . ASN A 1 256 ? -10.128 7.123 17.238 1.00 93.44 256 ASN A C 1
ATOM 2047 O O . ASN A 1 256 ? -9.863 7.405 18.412 1.00 93.44 256 ASN A O 1
ATOM 2051 N N . PRO A 1 257 ? -9.143 6.928 16.342 1.00 93.38 257 PRO A N 1
ATOM 2052 C CA . PRO A 1 257 ? -7.729 7.014 16.696 1.00 93.38 257 PRO A CA 1
ATOM 2053 C C . PRO A 1 257 ? -7.184 8.458 16.726 1.00 93.38 257 PRO A C 1
ATOM 2055 O O . PRO A 1 257 ? -6.014 8.667 17.064 1.00 93.38 257 PRO A O 1
ATOM 2058 N N . ASP A 1 258 ? -7.989 9.450 16.337 1.00 92.69 258 ASP A N 1
ATOM 2059 C CA . ASP A 1 258 ? -7.579 10.845 16.171 1.00 92.69 258 ASP A CA 1
ATOM 2060 C C . ASP A 1 258 ? -7.846 11.722 17.402 1.00 92.69 258 ASP A C 1
ATOM 2062 O O . ASP A 1 258 ? -8.070 11.244 18.518 1.00 92.69 258 ASP A O 1
ATOM 2066 N N . ASP A 1 259 ? -7.710 13.037 17.238 1.00 93.44 259 ASP A N 1
ATOM 2067 C CA . ASP A 1 259 ? -8.179 13.976 18.245 1.00 93.44 259 ASP A CA 1
ATOM 2068 C C . ASP A 1 259 ? -9.704 13.944 18.367 1.00 93.44 259 ASP A C 1
ATOM 2070 O O . ASP A 1 259 ? -10.429 13.558 17.441 1.00 93.44 259 ASP A O 1
ATOM 2074 N N . TYR A 1 260 ? -10.172 14.339 19.545 1.00 93.12 260 TYR A N 1
ATOM 2075 C CA . TYR A 1 260 ? -11.589 14.489 19.830 1.00 93.12 260 TYR A CA 1
ATOM 2076 C C . TYR A 1 260 ? -11.835 15.513 20.937 1.00 93.12 260 TYR A C 1
ATOM 2078 O O . TYR A 1 260 ? -10.915 15.894 21.661 1.00 93.12 260 TYR A O 1
ATOM 2086 N N . THR A 1 261 ? -13.077 15.957 21.077 1.00 92.50 261 THR A N 1
ATOM 2087 C CA . THR A 1 261 ? -13.533 16.804 22.185 1.00 92.50 261 THR A CA 1
ATOM 2088 C C . THR A 1 261 ? -14.233 15.946 23.233 1.00 92.50 261 THR A C 1
ATOM 2090 O O . THR A 1 261 ? -15.223 15.290 22.913 1.00 92.50 261 THR A O 1
ATOM 2093 N N . ASN A 1 262 ? -13.719 15.934 24.468 1.00 90.06 262 ASN A N 1
ATOM 2094 C CA . ASN A 1 262 ? -14.272 15.122 25.555 1.00 90.06 262 ASN A CA 1
ATOM 2095 C C . ASN A 1 262 ? -15.595 15.693 26.112 1.00 90.06 262 ASN A C 1
ATOM 2097 O O . ASN A 1 262 ? -16.086 16.735 25.670 1.00 90.06 262 ASN A O 1
ATOM 2101 N N . GLU A 1 263 ? -16.171 15.007 27.102 1.00 86.44 263 GLU A N 1
ATOM 2102 C CA . GLU A 1 263 ? -17.447 15.386 27.728 1.00 86.44 263 GLU A CA 1
ATOM 2103 C C . GLU A 1 263 ? -17.422 16.779 28.372 1.00 86.44 263 GLU A C 1
ATOM 2105 O O . GLU A 1 263 ? -18.426 17.497 28.307 1.00 86.44 263 GLU A O 1
ATOM 2110 N N . ASP A 1 264 ? -16.257 17.184 28.887 1.00 88.38 264 ASP A N 1
ATOM 2111 C CA . ASP A 1 264 ? -16.001 18.494 29.496 1.00 88.38 264 ASP A CA 1
ATOM 2112 C C . ASP A 1 264 ? -15.810 19.617 28.460 1.00 88.38 264 ASP A C 1
ATOM 2114 O O . ASP A 1 264 ? -15.515 20.757 28.818 1.00 88.38 264 ASP A O 1
ATOM 2118 N N . GLY A 1 265 ? -15.911 19.316 27.160 1.00 87.81 265 GLY A N 1
ATOM 2119 C CA . GLY A 1 265 ? -15.655 20.276 26.084 1.00 87.81 265 GLY A CA 1
ATOM 2120 C C . GLY A 1 265 ? -14.169 20.565 25.842 1.00 87.81 265 GLY A C 1
ATOM 2121 O O . GLY A 1 265 ? -13.825 21.455 25.064 1.00 87.81 265 GLY A O 1
ATOM 2122 N N . THR A 1 266 ? -13.267 19.815 26.476 1.00 91.00 266 THR A N 1
ATOM 2123 C CA . THR A 1 266 ? -11.821 19.954 26.302 1.00 91.00 266 THR A CA 1
ATOM 2124 C C . THR A 1 266 ? -11.349 19.146 25.098 1.00 91.00 266 THR A C 1
ATOM 2126 O O . THR A 1 266 ? -11.607 17.945 24.976 1.00 91.00 266 THR A O 1
ATOM 2129 N N . ARG A 1 267 ? -10.598 19.792 24.199 1.00 93.00 267 ARG A N 1
ATOM 2130 C CA . ARG A 1 267 ? -9.990 19.107 23.056 1.00 93.00 267 ARG A CA 1
ATOM 2131 C C . ARG A 1 267 ? -8.829 18.225 23.510 1.00 93.00 267 ARG A C 1
ATOM 2133 O O . ARG A 1 267 ? -7.794 18.719 23.959 1.00 93.00 267 ARG A O 1
ATOM 2140 N N . VAL A 1 268 ? -8.967 16.923 23.298 1.00 93.88 268 VAL A N 1
ATOM 2141 C CA . VAL A 1 268 ? -7.925 15.920 23.503 1.00 93.88 268 VAL A CA 1
ATOM 2142 C C . VAL A 1 268 ? -7.168 15.718 22.183 1.00 93.88 268 VAL A C 1
ATOM 2144 O O . VAL A 1 268 ? -7.742 15.222 21.212 1.00 93.88 268 VAL A O 1
ATOM 2147 N N . PRO A 1 269 ? -5.880 16.099 22.093 1.00 93.94 269 PRO A N 1
ATOM 2148 C CA . PRO A 1 269 ? -5.122 15.991 20.850 1.00 93.94 269 PRO A CA 1
ATOM 2149 C C . PRO A 1 269 ? -4.842 14.530 20.469 1.00 93.94 269 PRO A C 1
ATOM 2151 O O . PRO A 1 269 ? -4.750 13.655 21.328 1.00 93.94 269 PRO A O 1
ATOM 2154 N N . SER A 1 270 ? -4.632 14.281 19.173 1.00 94.38 270 SER A N 1
ATOM 2155 C CA . SER A 1 270 ? -4.306 12.952 18.650 1.00 94.38 270 SER A CA 1
ATOM 2156 C C . SER A 1 270 ? -3.012 12.420 19.272 1.00 94.38 270 SER A C 1
ATOM 2158 O O . SER A 1 270 ? -2.008 13.138 19.382 1.00 94.38 270 SER A O 1
ATOM 2160 N N . CYS A 1 271 ? -3.010 11.132 19.622 1.00 95.69 271 CYS A N 1
ATOM 2161 C CA . CYS A 1 271 ? -1.799 10.430 20.042 1.00 95.69 271 CYS A CA 1
ATOM 2162 C C . CYS A 1 271 ? -0.790 10.285 18.891 1.00 95.69 271 CYS A C 1
ATOM 2164 O O . CYS A 1 271 ? 0.392 10.031 19.128 1.00 95.69 271 CYS A O 1
ATOM 2166 N N . TRP A 1 272 ? -1.238 10.469 17.649 1.00 94.06 272 TRP A N 1
ATOM 2167 C CA . TRP A 1 272 ? -0.447 10.289 16.444 1.00 94.06 272 TRP A CA 1
ATOM 2168 C C . TRP A 1 272 ? 0.170 11.606 15.956 1.00 94.06 272 TRP A C 1
ATOM 2170 O O . TRP A 1 272 ? -0.316 12.718 16.189 1.00 94.06 272 TRP A O 1
ATOM 2180 N N . GLY A 1 273 ? 1.313 11.499 15.288 1.00 90.00 273 GLY A N 1
ATOM 2181 C CA . GLY A 1 273 ? 1.983 12.627 14.654 1.00 90.00 273 GLY A CA 1
ATOM 2182 C C . GLY A 1 273 ? 2.787 12.181 13.443 1.00 90.00 273 GLY A C 1
ATOM 2183 O O . GLY A 1 273 ? 3.391 11.107 13.451 1.00 90.00 273 GLY A O 1
ATOM 2184 N N . ALA A 1 274 ? 2.794 13.017 12.406 1.00 86.75 274 ALA A N 1
ATOM 2185 C CA . ALA A 1 274 ? 3.705 12.856 11.286 1.00 86.75 274 ALA A CA 1
ATOM 2186 C C . ALA A 1 274 ? 5.104 13.344 11.690 1.00 86.75 274 ALA A C 1
ATOM 2188 O O . ALA A 1 274 ? 5.264 14.392 12.315 1.00 86.75 274 ALA A O 1
ATOM 2189 N N . THR A 1 275 ? 6.120 12.567 11.343 1.00 82.31 275 THR A N 1
ATOM 2190 C CA . THR A 1 275 ? 7.526 12.984 11.424 1.00 82.31 275 THR A CA 1
ATOM 2191 C C . THR A 1 275 ? 7.877 13.923 10.265 1.00 82.31 275 THR A C 1
ATOM 2193 O O . THR A 1 275 ? 7.122 14.026 9.300 1.00 82.31 275 THR A O 1
ATOM 2196 N N . ALA A 1 276 ? 9.052 14.563 10.310 1.00 80.94 276 ALA A N 1
ATOM 2197 C CA . ALA A 1 276 ? 9.539 15.423 9.221 1.00 80.94 276 ALA A CA 1
ATOM 2198 C C . ALA A 1 276 ? 9.592 14.712 7.851 1.00 80.94 276 ALA A C 1
ATOM 2200 O O . ALA A 1 276 ? 9.439 15.344 6.812 1.00 80.94 276 ALA A O 1
ATOM 2201 N N . ILE A 1 277 ? 9.760 13.387 7.855 1.00 78.50 277 ILE A N 1
ATOM 2202 C CA . ILE A 1 277 ? 9.800 12.525 6.665 1.00 78.50 277 ILE A CA 1
ATOM 2203 C C . ILE A 1 277 ? 8.423 11.928 6.298 1.00 78.50 277 ILE A C 1
ATOM 2205 O O . ILE A 1 277 ? 8.322 11.076 5.416 1.00 78.50 277 ILE A O 1
ATOM 2209 N N . GLY A 1 278 ? 7.345 12.350 6.966 1.00 77.12 278 GLY A N 1
ATOM 2210 C CA . GLY A 1 278 ? 5.967 11.950 6.656 1.00 77.12 278 GLY A CA 1
ATOM 2211 C C . GLY A 1 278 ? 5.511 10.619 7.265 1.00 77.12 278 GLY A C 1
ATOM 2212 O O . GLY A 1 278 ? 4.345 10.257 7.115 1.00 77.12 278 GLY A O 1
ATOM 2213 N N . HIS A 1 279 ? 6.375 9.897 7.991 1.00 78.44 279 HIS A N 1
ATOM 2214 C CA . HIS A 1 279 ? 5.960 8.696 8.727 1.00 78.44 279 HIS A CA 1
ATOM 2215 C C . HIS A 1 279 ? 5.030 9.073 9.876 1.00 78.44 279 HIS A C 1
ATOM 2217 O O . HIS A 1 279 ? 5.403 9.883 10.728 1.00 78.44 279 HIS A O 1
ATOM 2223 N N . VAL A 1 280 ? 3.847 8.464 9.904 1.00 85.44 280 VAL A N 1
ATOM 2224 C CA . VAL A 1 280 ? 2.858 8.610 10.976 1.00 85.44 280 VAL A CA 1
ATOM 2225 C C . VAL A 1 280 ? 3.164 7.587 12.065 1.00 85.44 280 VAL A C 1
ATOM 2227 O O . VAL A 1 280 ? 3.239 6.393 11.792 1.00 85.44 280 VAL A O 1
ATOM 2230 N N . ARG A 1 281 ? 3.356 8.051 13.301 1.00 88.56 281 ARG A N 1
ATOM 2231 C CA . ARG A 1 281 ? 3.600 7.191 14.468 1.00 88.56 281 ARG A CA 1
ATOM 2232 C C . ARG A 1 281 ? 2.971 7.774 15.727 1.00 88.56 281 ARG A C 1
ATOM 2234 O O . ARG A 1 281 ? 2.717 8.979 15.789 1.00 88.56 281 ARG A O 1
ATOM 2241 N N . VAL A 1 282 ? 2.774 6.937 16.741 1.00 91.81 282 VAL A N 1
ATOM 2242 C CA . VAL A 1 282 ? 2.404 7.399 18.084 1.00 91.81 282 VAL A CA 1
ATOM 2243 C C . VAL A 1 282 ? 3.526 8.291 18.618 1.00 91.81 282 VAL A C 1
ATOM 2245 O O . VAL A 1 282 ? 4.706 7.923 18.584 1.00 91.81 282 V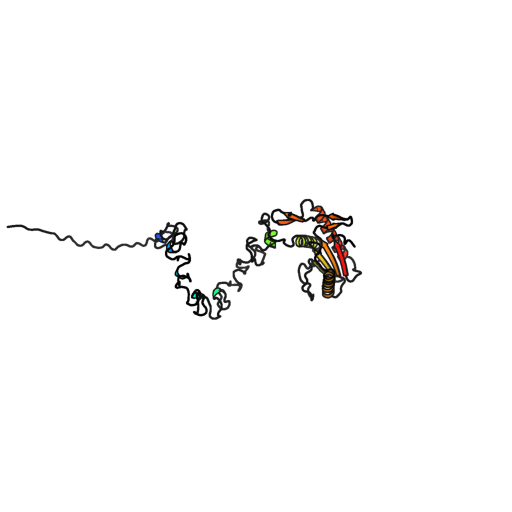AL A O 1
ATOM 2248 N N . ARG A 1 283 ? 3.174 9.493 19.081 1.00 91.88 283 ARG A N 1
ATOM 2249 C CA . ARG A 1 283 ? 4.137 10.437 19.657 1.00 91.88 283 ARG A CA 1
ATOM 2250 C C . ARG A 1 283 ? 4.717 9.826 20.937 1.00 91.88 283 ARG A C 1
ATOM 2252 O O . ARG A 1 283 ? 3.945 9.295 21.732 1.00 91.88 283 ARG A O 1
ATOM 2259 N N . PRO A 1 284 ? 6.036 9.928 21.189 1.00 91.44 284 PRO A N 1
ATOM 2260 C CA . PRO A 1 284 ? 6.640 9.345 22.388 1.00 91.44 284 PRO A CA 1
ATOM 2261 C C . PRO A 1 284 ? 5.943 9.753 23.693 1.00 91.44 284 PRO A C 1
ATOM 2263 O O . PRO A 1 284 ? 5.673 8.891 24.516 1.00 91.44 284 PRO A O 1
ATOM 2266 N N . CYS A 1 285 ? 5.559 11.027 23.824 1.00 93.38 285 CYS A N 1
ATOM 2267 C CA . CYS A 1 285 ? 4.847 11.576 24.984 1.00 93.38 285 CYS A CA 1
ATOM 2268 C C . CYS A 1 285 ? 3.359 11.189 25.087 1.00 93.38 285 CYS A C 1
ATOM 2270 O O . CYS A 1 285 ? 2.676 11.632 26.003 1.00 93.38 285 CYS A O 1
ATOM 2272 N N . LYS A 1 286 ? 2.825 10.432 24.124 1.00 96.25 286 LYS A N 1
ATOM 2273 C CA . LYS A 1 286 ? 1.420 10.003 24.071 1.00 96.25 286 LYS A CA 1
ATOM 2274 C C . LYS A 1 286 ? 1.275 8.482 24.103 1.00 96.25 286 LYS A C 1
ATOM 2276 O O . LYS A 1 286 ? 0.180 7.980 23.866 1.00 96.25 286 LYS A O 1
ATOM 2281 N N . LYS A 1 287 ? 2.356 7.744 24.383 1.00 94.50 287 LYS A N 1
ATOM 2282 C CA . LYS A 1 287 ? 2.338 6.277 24.412 1.00 94.50 287 LYS A CA 1
ATOM 2283 C C . LYS A 1 287 ? 1.395 5.736 25.482 1.00 94.50 287 LYS A C 1
ATOM 2285 O O . LYS A 1 287 ? 0.580 4.888 25.142 1.00 94.50 287 LYS A O 1
ATOM 2290 N N . GLU A 1 288 ? 1.446 6.238 26.720 1.00 96.00 288 GLU A N 1
ATOM 2291 C CA . GLU A 1 288 ? 0.544 5.740 27.771 1.00 96.00 288 GLU A CA 1
ATOM 2292 C C . GLU A 1 288 ? -0.919 6.092 27.482 1.00 96.00 288 GLU A C 1
ATOM 2294 O O . GLU A 1 288 ? -1.819 5.305 27.757 1.00 96.00 288 GLU A O 1
ATOM 2299 N N . GLU A 1 289 ? -1.180 7.269 26.906 1.00 96.25 289 GLU A N 1
ATOM 2300 C CA . GLU A 1 289 ? -2.532 7.643 26.480 1.00 96.25 289 GLU A CA 1
ATOM 2301 C C . GLU A 1 289 ? -3.042 6.725 25.368 1.00 96.25 289 GLU A C 1
ATOM 2303 O O . GLU A 1 289 ? -4.165 6.241 25.455 1.00 96.25 289 GLU A O 1
ATOM 2308 N N . TRP A 1 290 ? -2.216 6.437 24.358 1.00 97.06 290 TRP A N 1
ATOM 2309 C CA . TRP A 1 290 ? -2.593 5.532 23.276 1.00 97.06 290 TRP A CA 1
ATOM 2310 C C . TRP A 1 290 ? -2.897 4.123 23.782 1.00 97.06 290 TRP A C 1
ATOM 2312 O O . TRP A 1 290 ? -3.916 3.555 23.398 1.00 97.06 290 TRP A O 1
ATOM 2322 N N . THR A 1 291 ? -2.060 3.593 24.679 1.00 96.44 291 THR A N 1
ATOM 2323 C CA . THR A 1 291 ? -2.306 2.302 25.331 1.00 96.44 291 THR A CA 1
ATOM 2324 C C . THR A 1 291 ? -3.656 2.306 26.042 1.00 96.44 291 THR A C 1
ATOM 2326 O O . THR A 1 291 ? -4.487 1.467 25.724 1.00 96.44 291 THR A O 1
ATOM 2329 N N . ARG A 1 292 ? -3.946 3.320 26.872 1.00 97.19 292 ARG A N 1
ATOM 2330 C CA . ARG A 1 292 ? -5.252 3.441 27.546 1.00 97.19 292 ARG A CA 1
ATOM 2331 C C . ARG A 1 292 ? -6.435 3.477 26.578 1.00 97.19 292 ARG A C 1
ATOM 2333 O O . ARG A 1 292 ? -7.477 2.904 26.875 1.00 97.19 292 ARG A O 1
ATOM 2340 N N . ARG A 1 293 ? -6.298 4.142 25.424 1.00 97.38 293 ARG A N 1
ATOM 2341 C CA . ARG A 1 293 ? -7.369 4.169 24.416 1.00 97.38 293 ARG A CA 1
ATOM 2342 C C . ARG A 1 293 ? -7.616 2.790 23.810 1.00 97.38 293 ARG A C 1
ATOM 2344 O O . ARG A 1 293 ? -8.764 2.384 23.673 1.00 97.38 293 ARG A O 1
ATOM 2351 N N . VAL A 1 294 ? -6.551 2.077 23.452 1.00 96.75 294 VAL A N 1
ATOM 2352 C CA . VAL A 1 294 ? -6.663 0.723 22.894 1.00 96.75 294 VAL A CA 1
ATOM 2353 C C . VAL A 1 294 ? -7.157 -0.272 23.948 1.00 96.75 294 VAL A C 1
ATOM 2355 O O . VAL A 1 294 ? -7.939 -1.155 23.613 1.00 96.75 294 VAL A O 1
ATOM 2358 N N . ASP A 1 295 ? -6.771 -0.110 25.213 1.00 97.38 295 ASP A N 1
ATOM 2359 C CA . ASP A 1 295 ? -7.265 -0.942 26.312 1.00 97.38 295 ASP A CA 1
ATOM 2360 C C . ASP A 1 295 ? -8.773 -0.767 26.505 1.00 97.38 295 ASP A C 1
ATOM 2362 O O . ASP A 1 295 ? -9.481 -1.764 26.547 1.00 97.38 295 ASP A O 1
ATOM 2366 N N . ALA A 1 296 ? -9.293 0.465 26.459 1.00 97.56 296 ALA A N 1
ATOM 2367 C CA . ALA A 1 296 ? -10.739 0.704 26.495 1.00 97.56 296 ALA A CA 1
ATOM 2368 C C . ALA A 1 296 ? -11.488 0.018 25.334 1.00 97.56 296 ALA A C 1
ATOM 2370 O O . ALA A 1 296 ? -12.582 -0.507 25.520 1.00 97.56 296 ALA A O 1
ATOM 2371 N N . LEU A 1 297 ? -10.892 -0.024 24.134 1.00 97.56 297 LEU A N 1
ATOM 2372 C CA . LEU A 1 297 ? -11.442 -0.798 23.016 1.00 97.56 297 LEU A CA 1
ATOM 2373 C C . LEU A 1 297 ? -11.434 -2.305 23.311 1.00 97.56 297 LEU A C 1
ATOM 2375 O O . LEU A 1 297 ? -12.417 -2.991 23.039 1.00 97.56 297 LEU A O 1
ATOM 2379 N N . ASN A 1 298 ? -10.336 -2.830 23.854 1.00 96.81 298 ASN A N 1
ATOM 2380 C CA . ASN A 1 298 ? -10.239 -4.243 24.211 1.00 96.81 298 ASN A CA 1
ATOM 2381 C C . ASN A 1 298 ? -11.238 -4.622 25.311 1.00 96.81 298 ASN A C 1
ATOM 2383 O O . ASN A 1 298 ? -11.809 -5.709 25.252 1.00 96.81 298 ASN A O 1
ATOM 2387 N N . ASP A 1 299 ? -11.463 -3.743 26.284 1.00 97.25 299 ASP A N 1
ATOM 2388 C CA . ASP A 1 299 ? -12.440 -3.944 27.351 1.00 97.25 299 ASP A CA 1
ATOM 2389 C C . ASP A 1 299 ? -13.860 -4.016 26.786 1.00 97.25 299 ASP A C 1
ATOM 2391 O O . ASP A 1 299 ? -14.607 -4.930 27.136 1.00 97.25 299 ASP A O 1
ATOM 2395 N N . GLU A 1 300 ? -14.198 -3.148 25.829 1.00 96.81 300 GLU A N 1
ATOM 2396 C CA . GLU A 1 300 ? -15.494 -3.178 25.147 1.00 96.81 300 GLU A CA 1
ATOM 2397 C C . GLU A 1 300 ? -15.684 -4.468 24.333 1.00 96.81 300 GLU A C 1
ATOM 2399 O O . GLU A 1 300 ? -16.714 -5.134 24.427 1.00 96.81 300 GLU A O 1
ATOM 2404 N N . ILE A 1 301 ? -14.665 -4.882 23.569 1.00 95.75 301 ILE A N 1
ATOM 2405 C CA . ILE A 1 301 ? -14.696 -6.157 22.837 1.00 95.75 301 ILE A CA 1
ATOM 2406 C C . ILE A 1 301 ? -14.904 -7.315 23.818 1.00 95.75 301 ILE A C 1
ATOM 2408 O O . ILE A 1 301 ? -15.756 -8.172 23.591 1.00 95.75 301 ILE A O 1
ATOM 2412 N N . ARG A 1 302 ? -14.158 -7.336 24.929 1.00 95.44 302 ARG A N 1
ATOM 2413 C CA . ARG A 1 302 ? -14.258 -8.388 25.947 1.00 95.44 302 ARG A CA 1
ATOM 2414 C C . ARG A 1 302 ? -15.653 -8.432 26.567 1.00 95.44 302 ARG A C 1
ATOM 2416 O O . ARG A 1 302 ? -16.218 -9.520 26.702 1.00 95.44 302 ARG A O 1
ATOM 2423 N N . PHE A 1 303 ? -16.214 -7.271 26.898 1.00 95.44 303 PHE A N 1
ATOM 2424 C CA . PHE A 1 303 ? -17.574 -7.153 27.405 1.00 95.44 303 PHE A CA 1
ATOM 2425 C C . PHE A 1 303 ? -18.558 -7.845 26.453 1.00 95.44 303 PHE A C 1
ATOM 2427 O O . PHE A 1 303 ? -19.197 -8.822 26.841 1.00 95.44 303 PHE A O 1
ATOM 2434 N N . TRP A 1 304 ? -18.582 -7.470 25.175 1.00 94.56 304 TRP A N 1
ATOM 2435 C CA . TRP A 1 304 ? -19.530 -8.055 24.222 1.00 94.56 304 TRP A CA 1
ATOM 2436 C C . TRP A 1 304 ? -19.268 -9.524 23.891 1.00 94.56 304 TRP A C 1
ATOM 2438 O O . TRP A 1 304 ? -20.214 -10.267 23.672 1.00 94.56 304 TRP A O 1
ATOM 2448 N N . THR A 1 305 ? -18.024 -10.010 23.960 1.00 90.88 305 THR A N 1
ATOM 2449 C CA . THR A 1 305 ? -17.763 -11.454 23.781 1.00 90.88 305 THR A CA 1
ATOM 2450 C C . THR A 1 305 ? -18.364 -12.336 24.882 1.00 90.88 305 THR A C 1
ATOM 2452 O O . THR A 1 305 ? -18.468 -13.547 24.699 1.00 90.88 305 THR A O 1
ATOM 2455 N N . THR A 1 306 ? -18.741 -11.751 26.024 1.00 89.06 306 THR A N 1
ATOM 2456 C CA . THR A 1 306 ? -19.211 -12.475 27.220 1.00 89.06 306 THR A CA 1
ATOM 2457 C C . THR A 1 306 ? -20.647 -12.153 27.625 1.00 89.06 306 THR A C 1
ATOM 2459 O O . THR A 1 306 ? -21.188 -12.833 28.493 1.00 89.06 306 THR A O 1
ATOM 2462 N N . HIS A 1 307 ? -21.274 -11.156 26.999 1.00 88.94 307 HIS A N 1
ATOM 2463 C CA . HIS A 1 307 ? -22.612 -10.683 27.348 1.00 88.94 307 HIS A CA 1
ATOM 2464 C C . HIS A 1 307 ? -23.619 -10.953 26.228 1.00 88.94 307 HIS A C 1
ATOM 2466 O O . HIS A 1 307 ? -23.281 -10.997 25.045 1.00 88.94 307 HIS A O 1
ATOM 2472 N N . GLU A 1 308 ? -24.885 -11.118 26.611 1.00 85.25 308 GLU A N 1
ATOM 2473 C CA . GLU A 1 308 ? -25.990 -11.202 25.660 1.00 85.25 308 GLU A CA 1
ATOM 2474 C C . GLU A 1 308 ? -26.357 -9.817 25.116 1.00 85.25 308 GLU A C 1
ATOM 2476 O O . GLU A 1 308 ? -26.311 -8.807 25.822 1.00 85.25 308 GLU A O 1
ATOM 2481 N N . VAL A 1 309 ? -26.761 -9.770 23.847 1.00 84.94 309 VAL A N 1
ATOM 2482 C CA . VAL A 1 309 ? -27.137 -8.523 23.177 1.00 84.94 309 VAL A CA 1
ATOM 2483 C C . VAL A 1 309 ? -28.656 -8.382 23.191 1.00 84.94 309 VAL A C 1
ATOM 2485 O O . VAL A 1 309 ? -29.366 -9.123 22.515 1.00 84.94 309 VAL A O 1
ATOM 2488 N N . GLY A 1 310 ? -29.159 -7.410 23.955 1.00 75.88 310 GLY A N 1
ATOM 2489 C CA . GLY A 1 310 ? -30.601 -7.183 24.116 1.00 75.88 310 GLY A CA 1
ATOM 2490 C C . GLY A 1 310 ? -31.289 -6.480 22.937 1.00 75.88 310 GLY A C 1
ATOM 2491 O O . GLY A 1 310 ? -32.511 -6.549 22.820 1.00 75.88 310 GLY A O 1
ATOM 2492 N N . LYS A 1 311 ? -30.539 -5.800 22.057 1.00 79.25 311 LYS A N 1
ATOM 2493 C CA . LYS A 1 311 ? -31.073 -5.100 20.873 1.00 79.25 311 LYS A CA 1
ATOM 2494 C C . LYS A 1 311 ? -30.571 -5.728 19.575 1.00 79.25 311 LYS A C 1
ATOM 2496 O O . LYS A 1 311 ? -29.488 -6.294 19.518 1.00 79.25 311 LYS A O 1
ATOM 2501 N N . THR A 1 312 ? -31.325 -5.556 18.487 1.00 80.75 312 THR A N 1
ATOM 2502 C CA . THR A 1 312 ? -30.901 -6.010 17.148 1.00 80.75 312 THR A CA 1
ATOM 2503 C C . THR A 1 312 ? -29.615 -5.326 16.680 1.00 80.75 312 THR A C 1
ATOM 2505 O O . THR A 1 312 ? -28.813 -5.941 15.984 1.00 80.75 312 THR A O 1
ATOM 2508 N N . VAL A 1 313 ? -29.415 -4.057 17.046 1.00 83.50 313 VAL A N 1
ATOM 2509 C CA . VAL A 1 313 ? -28.210 -3.289 16.723 1.00 83.50 313 VAL A CA 1
ATOM 2510 C C . VAL A 1 313 ? -27.808 -2.459 17.938 1.00 83.50 313 VAL A C 1
ATOM 2512 O O . VAL A 1 313 ? -28.612 -1.669 18.432 1.00 83.50 313 VAL A O 1
ATOM 2515 N N . GLU A 1 314 ? -26.564 -2.611 18.379 1.00 88.25 314 GLU A N 1
ATOM 2516 C CA . GLU A 1 314 ? -25.919 -1.771 19.390 1.00 88.25 314 GLU A CA 1
ATOM 2517 C C . GLU A 1 314 ? -24.730 -1.046 18.763 1.00 88.25 314 GLU A C 1
ATOM 2519 O O . GLU A 1 314 ? -23.957 -1.637 18.009 1.00 88.25 314 GLU A O 1
ATOM 2524 N N . VAL A 1 315 ? -24.583 0.247 19.056 1.00 88.38 315 VAL A N 1
ATOM 2525 C CA . VAL A 1 315 ? -23.469 1.064 18.558 1.00 88.38 315 VAL A CA 1
ATOM 2526 C C . VAL A 1 315 ? -22.764 1.706 19.739 1.00 88.38 315 VAL A C 1
ATOM 2528 O O . VAL A 1 315 ? -23.372 2.474 20.482 1.00 88.38 315 VAL A O 1
ATOM 2531 N N . VAL A 1 316 ? -21.472 1.428 19.869 1.00 91.12 316 VAL A N 1
ATOM 2532 C CA . VAL A 1 316 ? -20.598 1.993 20.897 1.00 91.12 316 VAL A CA 1
ATOM 2533 C C . VAL A 1 316 ? -19.598 2.919 20.222 1.00 91.12 316 VAL A C 1
ATOM 2535 O O . VAL A 1 316 ? -19.006 2.562 19.205 1.00 91.12 316 VAL A O 1
ATOM 2538 N N . GLN A 1 317 ? -19.422 4.127 20.754 1.00 92.19 317 GLN A N 1
ATOM 2539 C CA . GLN A 1 317 ? -18.488 5.118 20.219 1.00 92.19 317 GLN A CA 1
ATOM 2540 C C . GLN A 1 317 ? -17.406 5.417 21.249 1.00 92.19 317 GLN A C 1
ATOM 2542 O O . GLN A 1 317 ? -17.699 5.892 22.342 1.00 92.19 317 GLN A O 1
ATOM 2547 N N . LEU A 1 318 ? -16.151 5.172 20.880 1.00 93.62 318 LEU A N 1
ATOM 2548 C CA . LEU A 1 318 ? -14.992 5.405 21.734 1.00 93.62 318 LEU A CA 1
ATOM 2549 C C . LEU A 1 318 ? -14.175 6.585 21.204 1.00 93.62 318 LEU A C 1
ATOM 2551 O O . LEU A 1 318 ? -13.719 6.568 20.057 1.00 93.62 318 LEU A O 1
ATOM 2555 N N . PHE A 1 319 ? -13.962 7.587 22.065 1.00 93.94 319 PHE A N 1
ATOM 2556 C CA . PHE A 1 319 ? -13.126 8.768 21.799 1.00 93.94 319 PHE A CA 1
ATOM 2557 C C . PHE A 1 319 ? -13.644 9.677 20.665 1.00 93.94 319 PHE A C 1
ATOM 2559 O O . PHE A 1 319 ? -12.869 10.114 19.819 1.00 93.94 319 PHE A O 1
ATOM 2566 N N . TYR A 1 320 ? -14.947 9.974 20.630 1.00 90.81 320 TYR A N 1
ATOM 2567 C CA . TYR A 1 320 ? -15.572 10.875 19.643 1.00 90.81 320 TYR A CA 1
ATOM 2568 C C . TYR A 1 320 ? -15.817 12.272 20.201 1.00 90.81 320 TYR A C 1
ATOM 2570 O O . TYR A 1 320 ? -15.888 12.459 21.414 1.00 90.81 320 TYR A O 1
ATOM 2578 N N . ASP A 1 321 ? -15.982 13.247 19.303 1.00 86.25 321 ASP A N 1
ATOM 2579 C CA . ASP A 1 321 ? -16.510 14.551 19.683 1.00 86.25 321 ASP A CA 1
ATOM 2580 C C . ASP A 1 321 ? -17.910 14.385 20.263 1.00 86.25 321 ASP A C 1
ATOM 2582 O O . ASP A 1 321 ? -18.759 13.677 19.710 1.00 86.25 321 ASP A O 1
ATOM 2586 N N . LYS A 1 322 ? -18.180 15.109 21.348 1.00 79.06 322 LYS A N 1
ATOM 2587 C CA . LYS A 1 322 ? -19.550 15.303 21.804 1.00 79.06 322 LYS A CA 1
ATOM 2588 C C . LYS A 1 322 ? -20.374 15.904 20.661 1.00 79.06 322 LYS A C 1
ATOM 2590 O O . LYS A 1 322 ? -20.083 17.002 20.188 1.00 79.06 322 LYS A O 1
ATOM 2595 N N . MET A 1 323 ? -21.433 15.205 20.253 1.00 58.69 323 MET A N 1
ATOM 2596 C CA . MET A 1 323 ? -22.504 15.803 19.457 1.00 58.69 323 MET A CA 1
ATOM 2597 C C . MET A 1 323 ? -23.103 16.929 20.304 1.00 58.69 323 MET A C 1
ATOM 2599 O O . MET A 1 323 ? -23.774 16.658 21.303 1.00 58.69 323 MET A O 1
ATOM 2603 N N . ILE A 1 324 ? -22.819 18.186 19.957 1.00 44.38 324 ILE A N 1
ATOM 2604 C CA . ILE A 1 324 ? -23.601 19.313 20.466 1.00 44.38 324 ILE A CA 1
ATOM 2605 C C . ILE A 1 324 ? -25.013 19.070 19.926 1.00 44.38 324 ILE A C 1
ATOM 2607 O O . ILE A 1 324 ? -25.232 19.172 18.720 1.00 44.38 324 ILE A O 1
ATOM 2611 N N . ARG A 1 325 ? -25.908 18.601 20.797 1.00 38.91 325 ARG A N 1
ATOM 2612 C CA . ARG A 1 325 ? -27.331 18.470 20.484 1.00 38.91 325 ARG A CA 1
ATOM 2613 C C . ARG A 1 325 ? -27.977 19.839 20.422 1.00 38.91 325 ARG A C 1
ATOM 2615 O O . ARG A 1 325 ? -27.606 20.680 21.273 1.00 38.91 325 ARG A O 1
#

Sequence (325 aa):
MGLKNEHASAPRNDGKERRRDKMTCPHGKKRKQECRECGGSAFCKHDKRKRHCRDCGGSAICQHGKQKHHCRDCGGSAICQHGKQKQECRECGGSAFCEHDKWKRLCRDCNGSAFCKHDKLKKLCKTCGGSRLCKSSWCETIVNSQRYDGYCMRCFIHDPANADKPVFRNYKTKEIDVVQRVKSVFPDVSWIHDKKVENGCSKRRPDLFLDMGSHVIVVEIDEYQHRDYDPSCVNKRLMELSKDVGHRPLVVIRFNPDDYTNEDGTRVPSCWGATAIGHVRVRPCKKEEWTRRVDALNDEIRFWTTHEVGKTVEVVQLFYDKMIR

Radius of gyration: 37.46 Å; chains: 1; bounding box: 120×42×109 Å

Foldseek 3Di:
DDDDDDDDDDDDDDDDPPPPPQPQDPVRHSDLLPDLVSVRVQADPVRHRQLLDLVNVRVQADPVRHRQLLDLVNVRVQADPVRHGLLPDVVNVHVQADPVRHGQLPDVVNVHVQADPVRDRLLQDLVNVRVQAAPPNPGSDGHPDCQLVRHDLVCSCPPPVNVVAARPDDDCVLLVVLVVVLCVVPVPFDWDAQDDDVQQPDPDGARIWGDLVQAIETEHADEVVPPVDDPVVVVVVVVSVCVSVVLRAYEYEYAYQAWEQDPVRDIDGHLWDADPRRDIDRDPVCVVVSVVQSVVVSVVVVVVSPDHDPDSYHYHYGNHYPDPD